Protein AF-A0A323UP94-F1 (afdb_monomer)

Mean predicted aligned error: 15.9 Å

Organism: NCBI:txid1121029

pLDDT: mean 75.51, std 11.95, range [47.88, 93.25]

Structure (mmCIF, N/CA/C/O backbone):
data_AF-A0A323UP94-F1
#
_entry.id   AF-A0A323UP94-F1
#
loop_
_atom_site.group_PDB
_atom_site.id
_atom_site.type_symbol
_atom_site.label_atom_id
_atom_site.label_alt_id
_atom_site.label_comp_id
_atom_site.label_asym_id
_atom_site.label_entity_id
_atom_site.label_seq_id
_atom_site.pdbx_PDB_ins_code
_atom_site.Cartn_x
_atom_site.Cartn_y
_atom_site.Cartn_z
_atom_site.occupancy
_atom_site.B_iso_or_equiv
_atom_site.auth_seq_id
_atom_site.auth_comp_id
_atom_site.auth_asym_id
_atom_site.auth_atom_id
_atom_site.pdbx_PDB_model_num
ATOM 1 N N . TYR A 1 1 ? 8.495 -15.205 -21.337 1.00 55.06 1 TYR A N 1
ATOM 2 C CA . TYR A 1 1 ? 9.349 -14.035 -21.630 1.00 55.06 1 TYR A CA 1
ATOM 3 C C . TYR A 1 1 ? 9.330 -13.133 -20.402 1.00 55.06 1 TYR A C 1
ATOM 5 O O . TYR A 1 1 ? 8.276 -13.045 -19.784 1.00 55.06 1 TYR A O 1
ATOM 13 N N . ALA A 1 2 ? 10.463 -12.544 -19.995 1.00 60.25 2 ALA A N 1
ATOM 14 C CA . ALA A 1 2 ? 10.511 -11.533 -18.923 1.00 60.25 2 ALA A CA 1
ATOM 15 C C . ALA A 1 2 ? 9.882 -11.926 -17.550 1.00 60.25 2 ALA A C 1
ATOM 17 O O . ALA A 1 2 ? 9.492 -11.066 -16.768 1.00 60.25 2 ALA A O 1
ATOM 18 N N . GLY A 1 3 ? 9.759 -13.224 -17.239 1.00 66.69 3 GLY A N 1
ATOM 19 C CA . GLY A 1 3 ? 9.143 -13.712 -15.991 1.00 66.69 3 GLY A CA 1
ATOM 20 C C . GLY A 1 3 ? 7.612 -13.597 -15.912 1.00 66.69 3 GLY A C 1
ATOM 21 O O . GLY A 1 3 ? 7.041 -13.912 -14.873 1.00 66.69 3 GLY A O 1
ATOM 22 N N . MET A 1 4 ? 6.946 -13.184 -16.995 1.00 77.06 4 MET A N 1
ATOM 23 C CA . MET A 1 4 ? 5.494 -12.982 -17.050 1.00 77.06 4 MET A CA 1
ATOM 24 C C . MET A 1 4 ? 4.768 -14.202 -17.625 1.00 77.06 4 MET A C 1
ATOM 26 O O . MET A 1 4 ? 5.300 -14.906 -18.493 1.00 77.06 4 MET A O 1
ATOM 30 N N . HIS A 1 5 ? 3.529 -14.424 -17.183 1.00 84.75 5 HIS A N 1
ATOM 31 C CA . HIS A 1 5 ? 2.690 -15.509 -17.682 1.00 84.75 5 HIS A CA 1
ATOM 32 C C . HIS A 1 5 ? 1.970 -15.083 -18.965 1.00 84.75 5 HIS A C 1
ATOM 34 O O . HIS A 1 5 ? 1.213 -14.116 -18.964 1.00 84.75 5 HIS A O 1
ATOM 40 N N . HIS A 1 6 ? 2.171 -15.809 -20.063 1.00 87.94 6 HIS A N 1
ATOM 41 C CA . HIS A 1 6 ? 1.491 -15.510 -21.322 1.00 87.94 6 HIS A CA 1
ATOM 42 C C . HIS A 1 6 ? 0.073 -16.081 -21.320 1.00 87.94 6 HIS A C 1
ATOM 44 O O . HIS A 1 6 ? -0.115 -17.291 -21.190 1.00 87.94 6 HIS A O 1
ATOM 50 N N . HIS A 1 7 ? -0.928 -15.223 -21.490 1.00 87.19 7 HIS A N 1
ATOM 51 C CA . HIS A 1 7 ? -2.313 -15.633 -21.654 1.00 87.19 7 HIS A CA 1
ATOM 52 C C . HIS A 1 7 ? -2.686 -15.631 -23.139 1.00 87.19 7 HIS A C 1
ATOM 54 O O . HIS A 1 7 ? -2.960 -14.591 -23.735 1.00 87.19 7 HIS A O 1
ATOM 60 N N . VAL A 1 8 ? -2.676 -16.825 -23.739 1.00 83.88 8 VAL A N 1
ATOM 61 C CA . VAL A 1 8 ? -2.749 -17.019 -25.198 1.00 83.88 8 VAL A CA 1
ATOM 62 C C . VAL A 1 8 ? -4.054 -16.501 -25.804 1.00 83.88 8 VAL A C 1
ATOM 64 O O . VAL A 1 8 ? -4.024 -15.917 -26.881 1.00 83.88 8 VAL A O 1
ATOM 67 N N . SER A 1 9 ? -5.194 -16.676 -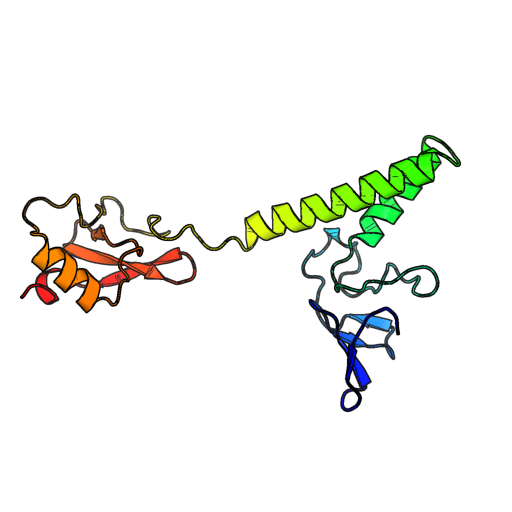25.130 1.00 84.75 9 SER A N 1
ATOM 68 C CA . SER A 1 9 ? -6.500 -16.296 -25.688 1.00 84.75 9 SER A CA 1
ATOM 69 C C . SER A 1 9 ? -6.703 -14.784 -25.793 1.00 84.75 9 SER A C 1
ATOM 71 O O . SER A 1 9 ? -7.440 -14.338 -26.666 1.00 84.75 9 SER A O 1
ATOM 73 N N . SER A 1 10 ? -6.042 -13.996 -24.941 1.00 82.38 10 SER A N 1
ATOM 74 C CA . SER A 1 10 ? -6.082 -12.531 -25.004 1.00 82.38 10 SER A CA 1
ATOM 75 C C . SER A 1 10 ? -4.812 -11.909 -25.591 1.00 82.38 10 SER A C 1
ATOM 77 O O . SER A 1 10 ? -4.787 -10.704 -25.806 1.00 82.38 10 SER A O 1
ATOM 79 N N . GLY A 1 11 ? -3.745 -12.690 -25.803 1.00 85.06 11 GLY A N 1
ATOM 80 C CA . GLY A 1 11 ? -2.436 -12.187 -26.238 1.00 85.06 11 GLY A CA 1
ATOM 81 C C . GLY A 1 11 ? -1.730 -11.293 -25.210 1.00 85.06 11 GLY A C 1
ATOM 82 O O . GLY A 1 11 ? -0.831 -10.537 -25.570 1.00 85.06 11 GLY A O 1
ATOM 83 N N . LEU A 1 12 ? -2.147 -11.353 -23.939 1.00 86.19 12 LEU A N 1
ATOM 84 C CA . LEU A 1 12 ? -1.626 -10.492 -22.874 1.00 86.19 12 LEU A CA 1
ATOM 85 C C . LEU A 1 12 ? -0.571 -11.212 -22.044 1.00 86.19 12 LEU A C 1
ATOM 87 O O . LEU A 1 12 ? -0.641 -12.421 -21.814 1.00 86.19 12 LEU A O 1
ATOM 91 N N . TRP A 1 13 ? 0.373 -10.439 -21.525 1.00 84.25 13 TRP A N 1
ATOM 92 C CA . TRP A 1 13 ? 1.358 -10.910 -20.563 1.00 84.25 13 TRP A CA 1
ATOM 93 C C . TRP A 1 13 ? 0.933 -10.487 -19.163 1.00 84.25 13 TRP A C 1
ATOM 95 O O . TRP A 1 13 ? 0.776 -9.307 -18.867 1.00 84.25 13 TRP A O 1
ATOM 105 N N . LEU A 1 14 ? 0.714 -11.462 -18.292 1.00 83.06 14 LEU A N 1
ATOM 106 C CA . LEU A 1 14 ? 0.210 -11.244 -16.947 1.00 83.06 14 LEU A CA 1
ATOM 107 C C . LEU A 1 14 ? 1.364 -11.225 -15.946 1.00 83.06 14 LEU A C 1
ATOM 109 O O . LEU A 1 14 ? 2.185 -12.147 -15.896 1.00 83.06 14 LEU A O 1
ATOM 113 N N . THR A 1 15 ? 1.386 -10.181 -15.123 1.00 80.12 15 THR A N 1
ATOM 114 C CA . THR A 1 15 ? 2.212 -10.089 -13.914 1.00 80.12 15 THR A CA 1
ATOM 115 C C . THR A 1 15 ? 1.326 -10.152 -12.675 1.00 80.12 15 THR A C 1
ATOM 117 O O . THR A 1 15 ? 0.102 -10.243 -12.776 1.00 80.12 15 THR A O 1
ATOM 120 N N . ARG A 1 16 ? 1.930 -10.113 -11.485 1.00 75.94 16 ARG A N 1
ATOM 121 C CA . ARG A 1 16 ? 1.173 -10.151 -10.228 1.00 75.94 16 ARG A CA 1
ATOM 122 C C . ARG A 1 16 ? 0.253 -8.938 -10.061 1.00 75.94 16 ARG A C 1
ATOM 124 O O . ARG A 1 16 ? -0.825 -9.103 -9.500 1.00 75.94 16 ARG A O 1
ATOM 131 N N . TYR A 1 17 ? 0.675 -7.758 -10.517 1.00 73.25 17 TYR A N 1
ATOM 132 C CA . TYR A 1 17 ? -0.053 -6.511 -10.265 1.00 73.25 17 TYR A CA 1
ATOM 133 C C . TYR A 1 17 ? -0.660 -5.880 -11.523 1.00 73.25 17 TYR A C 1
ATOM 135 O O . TYR A 1 17 ? -1.598 -5.096 -11.402 1.00 73.25 17 TYR A O 1
ATOM 143 N N . ARG A 1 18 ? -0.166 -6.211 -12.726 1.00 82.44 18 ARG A N 1
ATOM 144 C CA . ARG A 1 18 ? -0.631 -5.599 -13.982 1.00 82.44 18 ARG A CA 1
ATOM 145 C C . ARG A 1 18 ? -0.654 -6.562 -15.170 1.00 82.44 18 ARG A C 1
ATOM 147 O O . ARG A 1 18 ? 0.145 -7.498 -15.256 1.00 82.44 18 ARG A O 1
ATOM 154 N N . ALA A 1 19 ? -1.534 -6.276 -16.127 1.00 84.38 19 ALA A N 1
ATOM 155 C CA . ALA A 1 19 ? -1.532 -6.905 -17.446 1.00 84.38 19 ALA A CA 1
ATOM 156 C C . ALA A 1 19 ? -0.790 -6.018 -18.458 1.00 84.38 19 ALA A C 1
ATOM 158 O O . ALA A 1 19 ? -1.075 -4.823 -18.579 1.00 84.38 19 ALA A O 1
ATOM 159 N N . TYR A 1 20 ? 0.164 -6.612 -19.168 1.00 83.81 20 TYR A N 1
ATOM 160 C CA . TYR A 1 20 ? 0.985 -5.984 -20.195 1.00 83.81 20 TYR A CA 1
ATOM 161 C C . TYR A 1 20 ? 0.499 -6.384 -21.586 1.00 83.81 20 TYR A C 1
ATOM 163 O O . TYR A 1 20 ? 0.332 -7.571 -21.886 1.00 83.81 20 TYR A O 1
ATOM 171 N N . ASP A 1 21 ? 0.314 -5.384 -22.438 1.00 86.38 21 ASP A N 1
ATOM 172 C CA . ASP A 1 21 ? 0.063 -5.569 -23.857 1.00 86.38 21 ASP A CA 1
ATOM 173 C C . ASP A 1 21 ? 1.369 -5.381 -24.639 1.00 86.38 21 ASP A C 1
ATOM 175 O O . ASP A 1 21 ? 1.921 -4.282 -24.742 1.00 86.38 21 ASP A O 1
ATOM 179 N N . SER A 1 22 ? 1.859 -6.480 -25.215 1.00 81.44 22 SER A N 1
ATOM 180 C CA . SER A 1 22 ? 3.072 -6.468 -26.032 1.00 81.44 22 SER A CA 1
ATOM 181 C C . SER A 1 22 ? 2.893 -5.804 -27.399 1.00 81.44 22 SER A C 1
ATOM 183 O O . SER A 1 22 ? 3.893 -5.391 -27.978 1.00 81.44 22 SER A O 1
ATOM 185 N N . GLN A 1 23 ? 1.665 -5.680 -27.922 1.00 83.75 23 GLN A N 1
ATOM 186 C CA . GLN A 1 23 ? 1.428 -5.022 -29.214 1.00 83.75 23 GLN A CA 1
ATOM 187 C C . GLN A 1 23 ? 1.604 -3.508 -29.107 1.00 83.75 23 GLN A C 1
ATOM 189 O O . GLN A 1 23 ? 2.191 -2.882 -29.987 1.00 83.75 23 GLN A O 1
ATOM 194 N N . THR A 1 24 ? 1.119 -2.925 -28.010 1.00 82.94 24 THR A N 1
ATOM 195 C CA . THR A 1 24 ? 1.215 -1.484 -27.736 1.00 82.94 24 THR A CA 1
ATOM 196 C C . THR A 1 24 ? 2.400 -1.116 -26.839 1.00 82.94 24 THR A C 1
ATOM 198 O O . THR A 1 24 ? 2.640 0.065 -26.591 1.00 82.94 24 THR A O 1
ATOM 201 N N . ALA A 1 25 ? 3.151 -2.119 -26.370 1.00 81.81 25 ALA A N 1
ATOM 202 C CA . ALA A 1 25 ? 4.270 -2.008 -25.439 1.00 81.81 25 ALA A CA 1
ATOM 203 C C . ALA A 1 25 ? 3.932 -1.239 -24.146 1.00 81.81 25 ALA A C 1
ATOM 205 O O . ALA A 1 25 ? 4.752 -0.475 -23.626 1.00 81.81 25 ALA A O 1
ATOM 206 N N . ARG A 1 26 ? 2.722 -1.440 -23.613 1.00 82.19 26 ARG A N 1
ATOM 207 C CA . ARG A 1 26 ? 2.174 -0.663 -22.492 1.00 82.19 26 ARG A CA 1
ATOM 208 C C . ARG A 1 26 ? 1.454 -1.523 -21.463 1.00 82.19 26 ARG A C 1
ATOM 210 O O . ARG A 1 26 ? 0.970 -2.616 -21.752 1.00 82.19 26 ARG A O 1
ATOM 217 N N . TRP A 1 27 ? 1.362 -0.995 -20.246 1.00 84.06 27 TRP A N 1
ATOM 218 C CA . TRP A 1 27 ? 0.453 -1.524 -19.234 1.00 84.06 27 TRP A CA 1
ATOM 219 C C . TRP A 1 27 ? -0.986 -1.125 -19.559 1.00 84.06 27 TRP A C 1
ATOM 221 O O . TRP A 1 27 ? -1.240 0.011 -19.955 1.00 84.06 27 TRP A O 1
ATOM 231 N N . LEU A 1 28 ? -1.928 -2.049 -19.365 1.00 84.75 28 LEU A N 1
ATOM 232 C CA . LEU A 1 28 ? -3.356 -1.778 -19.565 1.00 84.75 28 LEU A CA 1
ATOM 233 C C . LEU A 1 28 ? -3.991 -1.032 -18.387 1.00 84.75 28 LEU A C 1
ATOM 235 O O . LEU A 1 28 ? -4.988 -0.334 -18.555 1.00 84.75 28 LEU A O 1
ATOM 239 N N . SER A 1 29 ? -3.419 -1.182 -17.195 1.00 81.00 29 SER A N 1
ATOM 240 C CA . SER A 1 29 ? -3.863 -0.519 -15.973 1.00 81.00 29 SER A CA 1
ATOM 241 C C . SER A 1 29 ? -2.849 0.535 -15.530 1.00 81.00 29 SER A C 1
ATOM 243 O O . SER A 1 29 ? -1.641 0.351 -15.706 1.00 81.00 29 SER A O 1
ATOM 245 N N . ARG A 1 30 ? -3.351 1.615 -14.918 1.00 76.06 30 ARG A N 1
ATOM 246 C CA . ARG A 1 30 ? -2.538 2.662 -14.278 1.00 76.06 30 ARG A CA 1
ATOM 247 C C . ARG A 1 30 ? -1.572 2.033 -13.265 1.00 76.06 30 ARG A C 1
ATOM 249 O O . ARG A 1 30 ? -1.941 1.058 -12.608 1.00 76.06 30 ARG A O 1
ATOM 256 N N . ASP A 1 31 ? -0.353 2.563 -13.164 1.00 71.50 31 ASP A N 1
ATOM 257 C CA . ASP A 1 31 ? 0.636 2.087 -12.192 1.00 71.50 31 ASP A CA 1
ATOM 258 C C . ASP A 1 31 ? 0.085 2.172 -10.753 1.00 71.50 31 ASP A C 1
ATOM 260 O O . ASP A 1 31 ? -0.328 3.260 -10.345 1.00 71.50 31 ASP A O 1
ATOM 264 N N . PRO A 1 32 ? 0.059 1.066 -9.981 1.00 67.38 32 PRO A N 1
ATOM 265 C CA . PRO A 1 32 ? -0.350 1.090 -8.579 1.00 67.38 32 PRO A CA 1
ATOM 266 C C . PRO A 1 32 ? 0.522 1.976 -7.680 1.00 67.38 32 PRO A C 1
ATOM 268 O O . PRO A 1 32 ? 0.056 2.365 -6.615 1.00 67.38 32 PRO A O 1
ATOM 271 N N . ILE A 1 33 ? 1.763 2.281 -8.089 1.00 63.47 33 ILE A N 1
ATOM 272 C CA . ILE A 1 33 ? 2.644 3.247 -7.401 1.00 63.47 33 ILE A CA 1
ATOM 273 C C . ILE A 1 33 ? 2.571 4.661 -8.008 1.00 63.47 33 ILE A C 1
ATOM 275 O O . ILE A 1 33 ? 3.385 5.519 -7.685 1.00 63.47 33 ILE A O 1
ATOM 279 N N . GLU A 1 34 ? 1.605 4.900 -8.898 1.00 71.38 34 GLU A N 1
ATOM 280 C CA . GLU A 1 34 ? 1.310 6.191 -9.527 1.00 71.38 34 GLU A CA 1
ATOM 281 C C . GLU A 1 34 ? 2.561 6.914 -10.080 1.00 71.38 34 GLU A C 1
ATOM 283 O O . GLU A 1 34 ? 3.394 6.292 -10.747 1.00 71.38 34 GLU A O 1
ATOM 288 N N . GLU A 1 35 ? 2.674 8.233 -9.887 1.00 67.50 35 GLU A N 1
ATOM 289 C CA . GLU A 1 35 ? 3.729 9.073 -10.471 1.00 67.50 35 GLU A CA 1
ATOM 290 C C . GLU A 1 35 ? 5.128 8.775 -9.905 1.00 67.50 35 GLU A C 1
ATOM 292 O O . GLU A 1 35 ? 6.133 9.200 -10.482 1.00 67.50 35 GLU A O 1
ATOM 297 N N . GLU A 1 36 ? 5.221 8.003 -8.822 1.00 54.22 36 GLU A N 1
ATOM 298 C CA . GLU A 1 36 ? 6.488 7.576 -8.226 1.00 54.22 36 GLU A CA 1
ATOM 299 C C . GLU A 1 36 ? 7.214 6.528 -9.091 1.00 54.22 36 GLU A C 1
ATOM 301 O O . GLU A 1 36 ? 8.442 6.448 -9.090 1.00 54.22 36 GLU A O 1
ATOM 306 N N . GLY A 1 37 ? 6.468 5.790 -9.924 1.00 54.00 37 GLY A N 1
ATOM 307 C CA . GLY A 1 37 ? 7.015 4.934 -10.986 1.00 54.00 37 GLY A CA 1
ATOM 308 C C . GLY A 1 37 ? 7.496 5.703 -12.227 1.00 54.00 37 GLY A C 1
ATOM 309 O O . GLY A 1 37 ? 8.027 5.093 -13.163 1.00 54.00 37 GLY A O 1
ATOM 310 N N . GLY A 1 38 ? 7.314 7.028 -12.238 1.00 62.25 38 GLY A N 1
ATOM 311 C CA . GLY A 1 38 ? 7.634 7.944 -13.326 1.00 62.25 38 GLY A CA 1
ATOM 312 C C . GLY A 1 38 ? 6.397 8.640 -13.905 1.00 62.25 38 GLY A C 1
ATOM 313 O O . GLY A 1 38 ? 5.259 8.228 -13.711 1.00 62.25 38 GLY A O 1
ATOM 314 N N . VAL A 1 39 ? 6.628 9.688 -14.703 1.00 64.88 39 VAL A N 1
ATOM 315 C CA . VAL A 1 39 ? 5.563 10.522 -15.307 1.00 64.88 39 VAL A CA 1
ATOM 316 C C . VAL A 1 39 ? 4.622 9.712 -16.218 1.00 64.88 39 VAL A C 1
ATOM 318 O O . VAL A 1 39 ? 3.471 10.085 -16.439 1.00 64.88 39 VAL A O 1
ATOM 321 N N . ASN A 1 40 ? 5.096 8.586 -16.759 1.00 70.50 40 ASN A N 1
ATOM 322 C CA . ASN A 1 40 ? 4.308 7.719 -17.626 1.00 70.50 40 ASN A CA 1
ATOM 323 C C . ASN A 1 40 ? 3.732 6.520 -16.859 1.00 70.50 40 ASN A C 1
ATOM 325 O O . ASN A 1 40 ? 4.328 5.445 -16.824 1.00 70.50 40 ASN A O 1
ATOM 329 N N . LEU A 1 41 ? 2.514 6.694 -16.349 1.00 74.12 41 LEU A N 1
ATOM 330 C CA . LEU A 1 41 ? 1.776 5.711 -15.540 1.00 74.12 41 LEU A CA 1
ATOM 331 C C . LEU A 1 41 ? 1.385 4.420 -16.277 1.00 74.12 41 LEU A C 1
ATOM 333 O O . LEU A 1 41 ? 0.900 3.476 -15.658 1.00 74.12 41 LEU A O 1
ATOM 337 N N . TYR A 1 42 ? 1.563 4.383 -17.597 1.00 77.00 42 TYR A N 1
ATOM 338 C CA . TYR A 1 42 ? 1.283 3.222 -18.448 1.00 77.00 42 TYR A CA 1
ATOM 339 C C . TYR A 1 42 ? 2.557 2.676 -19.109 1.00 77.00 42 TYR A C 1
ATOM 341 O O . TYR A 1 42 ? 2.502 1.742 -19.913 1.00 77.00 42 TYR A O 1
ATOM 349 N N . GLY A 1 43 ? 3.713 3.273 -18.806 1.00 72.88 43 GLY A N 1
ATOM 350 C CA . GLY A 1 43 ? 4.991 2.946 -19.419 1.00 72.88 43 GLY A CA 1
ATOM 351 C C . GLY A 1 43 ? 5.575 1.645 -18.880 1.00 72.88 43 GLY A C 1
ATOM 352 O O . GLY A 1 43 ? 5.669 1.441 -17.673 1.00 72.88 43 GLY A O 1
ATOM 353 N N . TYR A 1 44 ? 6.022 0.775 -19.783 1.00 69.56 44 TYR A N 1
ATOM 354 C CA . TYR A 1 44 ? 6.792 -0.410 -19.421 1.00 69.56 44 TYR A CA 1
ATOM 355 C C . TYR A 1 44 ? 8.287 -0.060 -19.361 1.00 69.56 44 TYR A C 1
ATOM 357 O O . TYR A 1 44 ? 8.856 0.391 -20.356 1.00 69.56 44 TYR A O 1
ATOM 365 N N . VAL A 1 45 ? 8.908 -0.233 -18.185 1.00 66.38 45 VAL A N 1
ATOM 3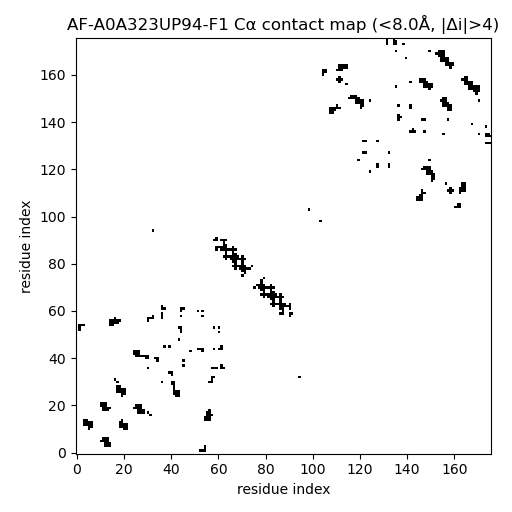66 C CA . VAL A 1 45 ? 10.358 -0.072 -17.919 1.00 66.38 45 VAL A CA 1
ATOM 367 C C . VAL A 1 45 ? 11.013 1.180 -18.533 1.00 66.38 45 VAL A C 1
ATOM 369 O O . VAL A 1 45 ? 12.095 1.122 -19.117 1.00 66.38 45 VAL A O 1
ATOM 372 N N . GLY A 1 46 ? 10.335 2.329 -18.456 1.00 66.31 46 GLY A N 1
ATOM 373 C CA . GLY A 1 46 ? 10.863 3.596 -18.983 1.00 66.31 46 GLY A CA 1
ATOM 374 C C . GLY A 1 46 ? 11.090 3.610 -20.503 1.00 66.31 46 GLY A C 1
ATOM 375 O O . GLY A 1 46 ? 11.836 4.447 -20.997 1.00 66.31 46 GLY A O 1
ATOM 376 N N . GLY A 1 47 ? 10.475 2.687 -21.251 1.00 67.31 47 GLY A N 1
ATOM 377 C CA . GLY A 1 47 ? 10.633 2.582 -22.703 1.00 67.31 47 GLY A CA 1
ATOM 378 C C . GLY A 1 47 ? 11.866 1.801 -23.165 1.00 67.31 47 GLY A C 1
ATOM 379 O O . GLY A 1 47 ? 12.124 1.766 -24.365 1.00 67.31 47 GLY A O 1
ATOM 380 N N . ASN A 1 48 ? 12.604 1.139 -22.263 1.00 64.81 48 ASN A N 1
ATOM 381 C CA . ASN A 1 48 ? 13.763 0.313 -22.623 1.00 64.81 48 ASN A CA 1
ATOM 382 C C . ASN A 1 48 ? 13.591 -1.176 -22.220 1.00 64.81 48 ASN A C 1
ATOM 384 O O . ASN A 1 48 ? 14.236 -1.658 -21.286 1.00 64.81 48 ASN A O 1
ATOM 388 N N . PRO A 1 49 ? 12.734 -1.936 -22.932 1.00 63.41 49 PRO A N 1
ATOM 389 C CA . PRO A 1 49 ? 12.473 -3.356 -22.667 1.00 63.41 49 PRO A CA 1
ATOM 390 C C . PRO A 1 49 ? 13.609 -4.305 -23.075 1.00 63.41 49 PRO A C 1
ATOM 392 O O . PRO A 1 49 ? 13.527 -5.496 -22.787 1.00 63.41 49 PRO A O 1
ATOM 395 N N . LEU A 1 50 ? 14.644 -3.808 -23.762 1.00 63.97 50 LEU A N 1
ATOM 396 C CA . LEU A 1 50 ? 15.820 -4.599 -24.139 1.00 63.97 50 LEU A CA 1
ATOM 397 C C . LEU A 1 50 ? 16.796 -4.742 -22.969 1.00 63.97 50 LEU A C 1
ATOM 399 O O . LEU A 1 50 ? 17.413 -5.790 -22.804 1.00 63.97 50 LEU A O 1
ATOM 403 N N . SER A 1 51 ? 16.932 -3.687 -22.164 1.00 51.53 51 SER A N 1
ATOM 404 C CA . SER A 1 51 ? 17.823 -3.669 -21.002 1.00 51.53 51 SER A CA 1
ATOM 405 C C . SER A 1 51 ? 17.118 -4.047 -19.699 1.00 51.53 51 SER A C 1
ATOM 407 O O . SER A 1 51 ? 17.787 -4.476 -18.760 1.00 51.53 51 SER A O 1
ATOM 409 N N . TYR A 1 52 ? 15.789 -3.901 -19.623 1.00 61.69 52 TYR A N 1
ATOM 410 C CA . TYR A 1 52 ? 15.049 -3.998 -18.365 1.00 61.69 52 TYR A CA 1
ATOM 411 C C . TYR A 1 52 ? 13.812 -4.885 -18.446 1.00 61.69 52 TYR A C 1
ATOM 413 O O . TYR A 1 52 ? 13.215 -5.117 -19.496 1.00 61.69 52 TYR A O 1
ATOM 421 N N . THR A 1 53 ? 13.408 -5.387 -17.285 1.00 61.50 53 THR A N 1
ATOM 422 C CA . THR A 1 53 ? 12.226 -6.226 -17.119 1.00 61.50 53 THR A CA 1
ATOM 423 C C . THR A 1 53 ? 11.536 -5.870 -15.806 1.00 61.50 53 THR A C 1
ATOM 425 O O . THR A 1 53 ? 12.220 -5.671 -14.806 1.00 61.50 53 THR A O 1
ATOM 428 N N . ASP A 1 54 ? 10.200 -5.811 -15.800 1.00 65.06 54 ASP A N 1
ATOM 429 C CA . ASP A 1 54 ? 9.373 -5.625 -14.597 1.00 65.06 54 ASP A CA 1
ATOM 430 C C . ASP A 1 54 ? 8.556 -6.908 -14.318 1.00 65.06 54 ASP A C 1
ATOM 432 O O . ASP A 1 54 ? 7.443 -7.059 -14.825 1.00 65.06 54 ASP A O 1
ATOM 436 N N . PRO A 1 55 ? 9.094 -7.867 -13.532 1.00 62.56 55 PRO A N 1
ATOM 437 C CA . PRO A 1 55 ? 8.436 -9.152 -13.288 1.00 62.56 55 PRO A CA 1
ATOM 438 C C . PRO A 1 55 ? 7.199 -9.061 -12.389 1.00 62.56 55 PRO A C 1
ATOM 440 O O . PRO A 1 55 ? 6.389 -9.989 -12.355 1.00 62.56 55 PRO A O 1
ATOM 443 N N . ARG A 1 56 ? 7.071 -7.993 -11.591 1.00 64.50 56 ARG A N 1
ATOM 444 C CA . ARG A 1 56 ? 5.969 -7.846 -10.630 1.00 64.50 56 ARG A CA 1
ATOM 445 C C . ARG A 1 56 ? 4.864 -6.952 -11.185 1.00 64.50 56 ARG A C 1
ATOM 447 O O . ARG A 1 56 ? 3.708 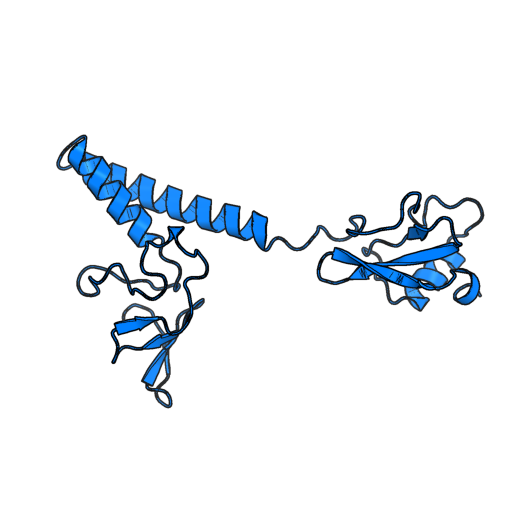-7.204 -10.862 1.00 64.50 56 ARG A O 1
ATOM 454 N N . GLY A 1 57 ? 5.182 -5.996 -12.050 1.00 63.38 57 GLY A N 1
ATOM 455 C CA . GLY A 1 57 ? 4.256 -4.949 -12.466 1.00 63.38 57 GLY A CA 1
ATOM 456 C C . GLY A 1 57 ? 4.197 -3.813 -11.446 1.00 63.38 57 GLY A C 1
ATOM 457 O O . GLY A 1 57 ? 3.174 -3.155 -11.332 1.00 63.38 57 GLY A O 1
ATOM 458 N N . LEU A 1 58 ? 5.266 -3.606 -10.689 1.00 64.50 58 LEU A N 1
ATOM 459 C CA . LEU A 1 58 ? 5.514 -2.467 -9.802 1.00 64.50 58 LEU A CA 1
ATOM 460 C C . LEU A 1 58 ? 6.926 -2.068 -10.183 1.00 64.50 58 LEU A C 1
ATOM 462 O O . LEU A 1 58 ? 7.723 -2.980 -10.353 1.00 64.50 58 LEU A O 1
ATOM 466 N N . ASN A 1 59 ? 7.256 -0.798 -10.377 1.00 60.66 59 ASN A N 1
ATOM 467 C CA . ASN A 1 59 ? 8.510 -0.435 -11.040 1.00 60.66 59 ASN A CA 1
ATOM 468 C C . ASN A 1 59 ? 9.641 -0.043 -10.047 1.00 60.66 59 ASN A C 1
ATOM 470 O O . ASN A 1 59 ? 9.966 1.137 -9.958 1.00 60.66 59 ASN A O 1
ATOM 474 N N . PRO A 1 60 ? 10.307 -0.973 -9.315 1.00 55.97 60 PRO A N 1
ATOM 475 C CA . PRO A 1 60 ? 11.470 -0.664 -8.478 1.00 55.97 60 PRO A CA 1
ATOM 476 C C . PRO A 1 60 ? 12.750 -0.495 -9.310 1.00 55.97 60 PRO A C 1
ATOM 478 O O . PRO A 1 60 ? 13.769 -0.028 -8.806 1.00 55.97 60 PRO A O 1
ATOM 481 N N . VAL A 1 61 ? 12.714 -0.880 -10.591 1.00 59.38 61 VAL A N 1
ATOM 482 C CA . VAL A 1 61 ? 13.847 -0.746 -11.512 1.00 59.38 61 VAL A CA 1
ATOM 483 C C . VAL A 1 61 ? 14.043 0.718 -11.905 1.00 59.38 61 VAL A C 1
ATOM 485 O O . VAL A 1 61 ? 15.183 1.152 -12.020 1.00 59.38 61 VAL A O 1
ATOM 488 N N . ALA A 1 62 ? 12.971 1.510 -12.017 1.00 60.91 62 ALA A N 1
ATOM 489 C CA . ALA A 1 62 ? 13.074 2.958 -12.204 1.00 60.91 62 ALA A CA 1
ATOM 490 C C . ALA A 1 62 ? 13.850 3.636 -11.062 1.00 60.91 62 ALA A C 1
ATOM 492 O O . ALA A 1 62 ? 14.737 4.445 -11.326 1.00 60.91 62 ALA A O 1
ATOM 493 N N . GLY A 1 63 ? 13.589 3.237 -9.810 1.00 61.53 63 GLY A N 1
ATOM 494 C CA . GLY A 1 63 ? 14.361 3.688 -8.651 1.00 61.53 63 GLY A CA 1
ATOM 495 C C . GLY A 1 63 ? 15.845 3.353 -8.793 1.00 61.53 63 GLY A C 1
ATOM 496 O O . GLY A 1 63 ? 16.691 4.225 -8.617 1.00 61.53 63 GLY A O 1
ATOM 497 N N . ALA A 1 64 ? 16.173 2.122 -9.202 1.00 64.12 64 ALA A N 1
ATOM 498 C CA . ALA A 1 64 ? 17.551 1.708 -9.470 1.00 64.12 64 ALA A CA 1
ATOM 499 C C . ALA A 1 64 ? 18.213 2.520 -10.601 1.00 64.12 64 ALA A C 1
ATOM 501 O O . ALA A 1 64 ? 19.386 2.857 -10.497 1.00 64.12 64 ALA A O 1
ATOM 502 N N . ILE A 1 65 ? 17.484 2.870 -11.662 1.00 64.94 65 ILE A N 1
ATOM 503 C CA . ILE A 1 65 ? 18.008 3.677 -12.776 1.00 64.94 65 ILE A CA 1
ATOM 504 C C . ILE A 1 65 ? 18.279 5.113 -12.320 1.00 64.94 65 ILE A C 1
ATOM 506 O O . ILE A 1 65 ? 19.398 5.591 -12.476 1.00 64.94 65 ILE A O 1
ATOM 510 N N . ALA A 1 66 ? 17.307 5.770 -11.683 1.00 64.94 66 ALA A N 1
ATOM 511 C CA . ALA A 1 66 ? 17.483 7.123 -11.153 1.00 64.94 66 ALA A CA 1
ATOM 512 C C . ALA A 1 66 ? 18.631 7.175 -10.133 1.00 64.94 66 ALA A C 1
ATOM 514 O O . ALA A 1 66 ? 19.484 8.061 -10.170 1.00 64.94 66 ALA A O 1
ATOM 515 N N . GLY A 1 67 ? 18.704 6.166 -9.263 1.00 61.59 67 GLY A N 1
ATOM 516 C CA . GLY A 1 67 ? 19.813 5.995 -8.341 1.00 61.59 67 GLY A CA 1
ATOM 517 C C . GLY A 1 67 ? 21.149 5.829 -9.067 1.00 61.59 67 GLY A C 1
ATOM 518 O O . GLY A 1 67 ? 22.116 6.497 -8.711 1.00 61.59 67 GLY A O 1
ATOM 519 N N . ALA A 1 68 ? 21.221 4.989 -10.103 1.00 65.25 68 ALA A N 1
ATOM 520 C CA . ALA A 1 68 ? 22.430 4.765 -10.896 1.00 65.25 68 ALA A CA 1
ATOM 521 C C . ALA A 1 68 ? 22.895 6.026 -11.637 1.00 65.25 68 ALA A C 1
ATOM 523 O O . ALA A 1 68 ? 24.097 6.289 -11.696 1.00 65.25 68 ALA A O 1
ATOM 524 N N . GLU A 1 69 ? 21.971 6.816 -12.181 1.00 69.69 69 GLU A N 1
ATOM 525 C CA . GLU A 1 69 ? 22.254 8.080 -12.867 1.00 69.69 69 GLU A CA 1
ATOM 526 C C . GLU A 1 69 ? 22.835 9.115 -11.899 1.00 69.69 69 GLU A C 1
ATOM 528 O O . GLU A 1 69 ? 23.916 9.655 -12.147 1.00 69.69 69 GLU A O 1
ATOM 533 N N . VAL A 1 70 ? 22.182 9.315 -10.748 1.00 67.56 70 VAL A N 1
ATOM 534 C CA . VAL A 1 70 ? 22.677 10.198 -9.680 1.00 67.56 70 VAL A CA 1
ATOM 535 C C . VAL A 1 70 ? 24.031 9.711 -9.168 1.00 67.56 70 VAL A C 1
ATOM 537 O O . VAL A 1 70 ? 24.974 10.488 -9.037 1.00 67.56 70 VAL A O 1
ATOM 540 N N . GLY A 1 71 ? 24.162 8.408 -8.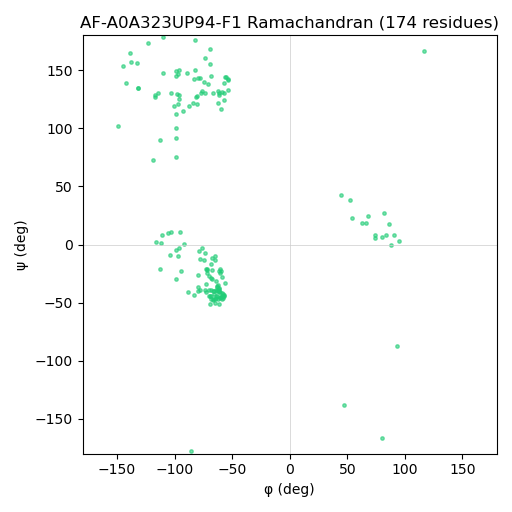932 1.00 61.81 71 GLY A N 1
ATOM 541 C CA . GLY A 1 71 ? 25.400 7.799 -8.473 1.00 61.81 71 GLY A CA 1
ATOM 542 C C . GLY A 1 71 ? 26.551 7.970 -9.466 1.00 61.81 71 GLY A C 1
ATOM 543 O O . GLY A 1 71 ? 27.667 8.282 -9.059 1.00 61.81 71 GLY A O 1
ATOM 544 N N . THR A 1 72 ? 26.285 7.850 -10.768 1.00 68.31 72 THR A N 1
ATOM 545 C CA . THR A 1 72 ? 27.278 8.085 -11.830 1.00 68.31 72 THR A CA 1
ATOM 546 C C . THR A 1 72 ? 27.694 9.552 -11.899 1.00 68.31 72 THR A C 1
ATOM 548 O O . THR A 1 72 ? 28.878 9.836 -12.067 1.00 68.31 72 THR A O 1
ATOM 551 N N . ALA A 1 73 ? 26.743 10.478 -11.742 1.00 70.62 73 ALA A N 1
ATOM 552 C CA . ALA A 1 73 ? 27.017 11.913 -11.737 1.00 70.62 73 ALA A CA 1
ATOM 553 C C . ALA A 1 73 ? 27.902 12.337 -10.551 1.00 70.62 73 ALA A C 1
ATOM 555 O O . ALA A 1 73 ? 28.693 13.269 -10.681 1.00 70.62 73 ALA A O 1
ATOM 556 N N . VAL A 1 74 ? 27.796 11.642 -9.413 1.00 75.06 74 VAL A N 1
ATOM 557 C CA . VAL A 1 74 ? 28.637 11.884 -8.231 1.00 75.06 74 VAL A CA 1
ATOM 558 C C . VAL A 1 74 ? 29.989 11.171 -8.344 1.00 75.06 74 VAL A C 1
ATOM 560 O O . VAL A 1 74 ? 31.014 11.770 -8.027 1.00 75.06 74 VAL A O 1
ATOM 563 N N . PHE A 1 75 ? 30.015 9.909 -8.791 1.00 75.31 75 PHE A N 1
ATOM 564 C CA . PHE A 1 75 ? 31.240 9.113 -8.935 1.00 75.31 75 PHE A CA 1
ATOM 565 C 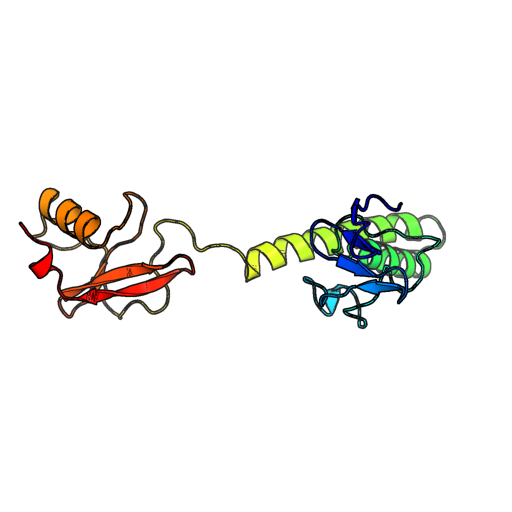C . PHE A 1 75 ? 31.129 8.091 -10.090 1.00 75.31 75 PHE A C 1
ATOM 567 O O . PHE A 1 75 ? 30.534 7.022 -9.920 1.00 75.31 75 PHE A O 1
ATOM 574 N N . PRO A 1 76 ? 31.725 8.355 -11.267 1.00 81.94 76 PRO A N 1
ATOM 575 C CA . PRO A 1 76 ? 31.633 7.453 -12.415 1.00 81.94 76 PRO A CA 1
ATOM 576 C C . PRO A 1 76 ? 32.228 6.069 -12.124 1.00 81.94 76 PRO A C 1
ATOM 578 O O . PRO A 1 76 ? 33.355 5.966 -11.645 1.00 81.94 76 PRO A O 1
ATOM 581 N N . GLY A 1 77 ? 31.489 5.000 -12.436 1.00 76.00 77 GLY A N 1
ATOM 582 C CA . GLY A 1 77 ? 31.898 3.614 -12.185 1.00 76.00 77 GLY A CA 1
ATOM 583 C C . GLY A 1 77 ? 31.375 3.088 -10.841 1.00 76.00 77 GLY A C 1
ATOM 584 O O . GLY A 1 77 ? 30.292 2.501 -10.820 1.00 76.00 77 GLY A O 1
ATOM 585 N N . PRO A 1 78 ? 32.080 3.278 -9.706 1.00 73.00 78 PRO A N 1
ATOM 586 C CA . PRO A 1 78 ? 31.607 2.800 -8.403 1.00 73.00 78 PRO A CA 1
ATOM 587 C C . PRO A 1 78 ? 30.283 3.435 -7.957 1.00 73.00 78 PRO A C 1
ATOM 589 O O . PRO A 1 78 ? 29.447 2.762 -7.353 1.00 73.00 78 PRO A O 1
ATOM 592 N N . GLY A 1 79 ? 30.059 4.711 -8.279 1.00 54.44 79 GLY A N 1
ATOM 593 C CA . GLY A 1 79 ? 28.834 5.419 -7.919 1.00 54.44 79 GLY A CA 1
ATOM 594 C C . GLY A 1 79 ? 27.607 4.891 -8.655 1.00 54.44 79 GLY A C 1
ATOM 595 O O . GLY A 1 79 ? 26.535 4.863 -8.067 1.00 54.44 79 GLY A O 1
ATOM 596 N N . THR A 1 80 ? 27.747 4.359 -9.873 1.00 68.62 80 THR A N 1
ATOM 597 C CA . THR A 1 80 ? 26.649 3.695 -10.598 1.00 68.62 80 THR A CA 1
ATOM 598 C C . THR A 1 80 ? 26.104 2.497 -9.816 1.00 68.62 80 THR A C 1
ATOM 600 O O . THR A 1 80 ? 24.894 2.356 -9.666 1.00 68.62 80 THR A O 1
ATOM 603 N N . ILE A 1 81 ? 26.991 1.653 -9.274 1.00 68.44 81 ILE A N 1
ATOM 604 C CA . ILE A 1 81 ? 26.615 0.456 -8.502 1.00 68.44 81 ILE A CA 1
ATOM 605 C C . ILE A 1 81 ? 25.939 0.861 -7.187 1.00 68.44 81 ILE A C 1
ATOM 607 O O . ILE A 1 81 ? 24.882 0.333 -6.838 1.00 68.44 81 ILE A O 1
ATOM 611 N N . ILE A 1 82 ? 26.536 1.815 -6.465 1.00 66.69 82 ILE A N 1
ATOM 612 C CA . ILE A 1 82 ? 26.019 2.293 -5.174 1.00 66.69 82 ILE A CA 1
ATOM 613 C C . ILE A 1 82 ? 24.665 2.974 -5.370 1.00 66.69 82 ILE A C 1
ATOM 615 O O . ILE A 1 82 ? 23.701 2.669 -4.671 1.00 66.69 82 ILE A O 1
ATOM 619 N N . GLY A 1 83 ? 24.586 3.856 -6.361 1.00 65.69 83 GLY A N 1
ATOM 620 C CA . GLY A 1 83 ? 23.380 4.565 -6.736 1.00 65.69 83 GLY A CA 1
ATOM 621 C C . GLY A 1 83 ? 22.254 3.614 -7.125 1.00 65.69 83 GLY A C 1
ATOM 622 O O . GLY A 1 83 ? 21.152 3.737 -6.598 1.00 65.69 83 GLY A O 1
ATOM 623 N N . ALA A 1 84 ? 22.534 2.612 -7.964 1.00 69.81 84 ALA A N 1
ATOM 624 C CA . ALA A 1 84 ? 21.552 1.597 -8.336 1.00 69.81 84 ALA A CA 1
ATOM 625 C C . ALA A 1 84 ? 21.018 0.830 -7.122 1.00 69.81 84 ALA A C 1
ATOM 627 O O . ALA A 1 84 ? 19.811 0.633 -6.993 1.00 69.81 84 ALA A O 1
ATOM 628 N N . GLY A 1 85 ? 21.911 0.432 -6.211 1.00 66.00 85 GLY A N 1
ATOM 629 C CA . GLY A 1 85 ? 21.540 -0.267 -4.984 1.00 66.00 85 GLY A CA 1
ATOM 630 C C . GLY A 1 85 ? 20.642 0.574 -4.075 1.00 66.00 85 GLY A C 1
ATOM 631 O O . GLY A 1 85 ? 19.602 0.090 -3.628 1.00 66.00 85 GLY A O 1
ATOM 632 N N . VAL A 1 86 ? 21.003 1.841 -3.845 1.00 69.56 86 VAL A N 1
ATOM 633 C CA . VAL A 1 86 ? 20.217 2.779 -3.024 1.00 69.56 86 VAL A CA 1
ATOM 634 C C . VAL A 1 86 ? 18.872 3.084 -3.673 1.00 69.56 86 VAL A C 1
ATOM 636 O O . VAL A 1 86 ? 17.856 3.080 -2.990 1.00 69.56 86 VAL A O 1
ATOM 639 N N . GLY A 1 87 ? 18.847 3.301 -4.985 1.00 66.31 87 GLY A N 1
ATOM 640 C CA . GLY A 1 87 ? 17.625 3.570 -5.730 1.00 66.31 87 GLY A CA 1
ATOM 641 C C . GLY A 1 87 ? 16.644 2.393 -5.731 1.00 66.31 87 GLY A C 1
ATOM 642 O O . GLY A 1 87 ? 15.441 2.592 -5.569 1.00 66.31 87 GLY A O 1
ATOM 643 N N . LEU A 1 88 ? 17.150 1.160 -5.837 1.00 66.12 88 LEU A N 1
ATOM 644 C CA . LEU A 1 88 ? 16.340 -0.057 -5.744 1.00 66.12 88 LEU A CA 1
ATOM 645 C C . LEU A 1 88 ? 15.764 -0.230 -4.332 1.00 66.12 88 LEU A C 1
ATOM 647 O O . LEU A 1 88 ? 14.568 -0.472 -4.182 1.00 66.12 88 LEU A O 1
ATOM 651 N N . LEU A 1 89 ? 16.599 -0.079 -3.299 1.00 62.97 89 LEU A N 1
ATOM 652 C CA . LEU A 1 89 ? 16.172 -0.152 -1.898 1.00 62.97 89 LEU A CA 1
ATOM 653 C C . LEU A 1 89 ? 15.179 0.955 -1.544 1.00 62.97 89 LEU A C 1
ATOM 655 O O . LEU A 1 89 ? 14.167 0.671 -0.918 1.00 62.97 89 LEU A O 1
ATOM 659 N N . GLY A 1 90 ? 15.434 2.190 -1.970 1.00 62.06 90 GLY A N 1
ATOM 660 C CA . GLY A 1 90 ? 14.543 3.327 -1.760 1.00 62.06 90 GLY A CA 1
ATOM 661 C C . GLY A 1 90 ? 13.188 3.107 -2.424 1.00 62.06 90 GLY A C 1
ATOM 662 O O . GLY A 1 90 ? 12.170 3.167 -1.747 1.00 62.06 90 GLY A O 1
ATOM 663 N N . GLY A 1 91 ? 13.170 2.748 -3.712 1.00 61.22 91 GLY A N 1
ATOM 664 C CA . GLY A 1 91 ? 11.924 2.455 -4.424 1.00 61.22 91 GLY A CA 1
ATOM 665 C C . GLY A 1 91 ? 11.152 1.278 -3.820 1.00 61.22 91 GLY A C 1
ATOM 666 O O . GLY A 1 91 ? 9.931 1.327 -3.719 1.00 61.22 91 GLY A O 1
ATOM 667 N N . TYR A 1 92 ? 11.850 0.236 -3.358 1.00 61.69 92 TYR A N 1
ATOM 668 C CA . TYR A 1 92 ? 11.221 -0.902 -2.686 1.00 61.69 92 TYR A CA 1
ATOM 669 C C . TYR A 1 92 ? 10.640 -0.532 -1.314 1.00 61.69 92 TYR A C 1
ATOM 671 O O . TYR A 1 92 ? 9.504 -0.893 -1.017 1.00 61.69 92 TYR A O 1
ATOM 679 N N . LEU A 1 93 ? 11.401 0.186 -0.483 1.00 62.03 93 LEU A N 1
ATOM 680 C CA . LEU A 1 93 ? 10.974 0.583 0.859 1.00 62.03 93 LEU A CA 1
ATOM 681 C C . LEU A 1 93 ? 9.841 1.600 0.812 1.00 62.03 93 LEU A C 1
ATOM 683 O O . LEU A 1 93 ? 8.914 1.484 1.604 1.00 62.03 93 LEU A O 1
ATOM 687 N N . ILE A 1 94 ? 9.875 2.559 -0.115 1.00 59.44 94 ILE A N 1
ATOM 688 C CA . ILE A 1 94 ? 8.792 3.533 -0.243 1.00 59.44 94 ILE A CA 1
ATOM 689 C C . ILE A 1 94 ? 7.529 2.851 -0.768 1.00 59.44 94 ILE A C 1
ATOM 691 O O . ILE A 1 94 ? 6.474 3.028 -0.169 1.00 59.44 94 ILE A O 1
ATOM 695 N N . ALA A 1 95 ? 7.623 1.983 -1.781 1.00 56.53 95 ALA A N 1
ATOM 696 C CA . ALA A 1 95 ? 6.462 1.233 -2.264 1.00 56.53 95 ALA A CA 1
ATOM 697 C C . ALA A 1 95 ? 5.846 0.327 -1.177 1.00 56.53 95 ALA A C 1
ATOM 699 O O . ALA A 1 95 ? 4.623 0.263 -1.052 1.00 56.53 95 ALA A O 1
ATOM 700 N N . ASP A 1 96 ? 6.666 -0.350 -0.367 1.00 62.31 96 ASP A N 1
ATOM 701 C CA . ASP A 1 96 ? 6.189 -1.193 0.739 1.00 62.31 96 ASP A CA 1
ATOM 702 C C . ASP A 1 96 ? 5.603 -0.358 1.891 1.00 62.31 96 ASP A C 1
ATOM 704 O O . ASP A 1 96 ? 4.516 -0.642 2.396 1.00 62.31 96 ASP A O 1
ATOM 708 N N . GLN A 1 97 ? 6.279 0.722 2.283 1.00 57.88 97 GLN A N 1
ATOM 709 C CA . GLN A 1 97 ? 5.844 1.587 3.376 1.00 57.88 97 GLN A CA 1
ATOM 710 C C . GLN A 1 97 ? 4.592 2.394 3.007 1.00 57.88 97 GLN A C 1
ATOM 712 O O . GLN A 1 97 ? 3.698 2.538 3.837 1.00 57.88 97 GLN A O 1
ATOM 717 N N . PHE A 1 98 ? 4.489 2.878 1.769 1.00 47.88 98 PHE A N 1
ATOM 718 C CA . PHE A 1 98 ? 3.320 3.584 1.249 1.00 47.88 98 PHE A CA 1
ATOM 719 C C . PHE A 1 98 ? 2.156 2.629 0.978 1.00 47.88 98 PHE A C 1
ATOM 721 O O . PHE A 1 98 ? 1.021 2.935 1.337 1.00 47.88 98 PHE A O 1
ATOM 728 N N . GLY A 1 99 ? 2.429 1.426 0.462 1.00 52.81 99 GLY A N 1
ATOM 729 C CA . GLY A 1 99 ? 1.433 0.362 0.356 1.00 52.81 99 GLY A CA 1
ATOM 730 C C . GLY A 1 99 ? 0.832 0.012 1.719 1.00 52.81 99 GLY A C 1
ATOM 731 O O . GLY A 1 99 ? -0.386 -0.061 1.866 1.00 52.81 99 GLY A O 1
ATOM 732 N N . ASN A 1 100 ? 1.672 -0.091 2.749 1.00 55.31 100 ASN A N 1
ATOM 733 C CA . ASN A 1 100 ? 1.227 -0.262 4.130 1.00 55.31 100 ASN A CA 1
ATOM 734 C C . ASN A 1 100 ? 0.589 1.003 4.728 1.00 55.31 100 ASN A C 1
ATOM 736 O O . ASN A 1 100 ? -0.170 0.895 5.680 1.00 55.31 100 ASN A O 1
ATOM 740 N N . LEU A 1 101 ? 0.847 2.201 4.211 1.00 56.81 101 LEU A N 1
ATOM 741 C CA . LEU A 1 101 ? 0.193 3.422 4.689 1.00 56.81 101 LEU A CA 1
ATOM 742 C C . LEU A 1 101 ? -1.216 3.583 4.101 1.00 56.81 101 LEU A C 1
ATOM 744 O O . LEU A 1 101 ? -2.135 3.988 4.810 1.00 56.81 101 LEU A O 1
ATOM 748 N N . ILE A 1 102 ? -1.384 3.261 2.817 1.00 49.50 102 ILE A N 1
ATOM 749 C CA . ILE A 1 102 ? -2.637 3.447 2.075 1.00 49.50 102 ILE A CA 1
ATOM 750 C C . ILE A 1 102 ? -3.559 2.238 2.197 1.00 49.50 102 ILE A C 1
ATOM 752 O O . ILE A 1 102 ? -4.768 2.399 2.354 1.00 49.50 102 ILE A O 1
ATOM 756 N N . PHE A 1 103 ? -3.002 1.029 2.134 1.00 54.59 103 PHE A N 1
ATOM 757 C CA . PHE A 1 103 ? -3.767 -0.216 2.065 1.00 54.59 103 PHE A CA 1
ATOM 758 C C . PHE A 1 103 ? -3.653 -1.069 3.330 1.00 54.59 103 PHE A C 1
ATOM 760 O O . PHE A 1 103 ? -4.146 -2.203 3.338 1.00 54.59 103 PHE A O 1
ATOM 767 N N . ALA A 1 104 ? -3.043 -0.565 4.413 1.00 59.41 104 ALA A N 1
ATOM 768 C CA . ALA A 1 104 ? -3.133 -1.262 5.690 1.00 59.41 104 ALA A CA 1
ATOM 769 C C . ALA A 1 104 ? -4.596 -1.374 6.095 1.00 59.41 104 ALA A C 1
ATOM 771 O O . ALA A 1 104 ? -5.273 -0.383 6.384 1.00 59.41 104 ALA A O 1
ATOM 772 N N . LYS A 1 105 ? -5.060 -2.620 6.181 1.00 60.28 105 LYS A N 1
ATOM 773 C CA . LYS A 1 105 ? -6.312 -2.901 6.864 1.00 60.28 105 LYS A CA 1
ATOM 774 C C . LYS A 1 105 ? -6.210 -2.383 8.304 1.00 60.28 105 LYS A C 1
ATOM 776 O O . LYS A 1 105 ? -5.158 -2.540 8.937 1.00 60.28 105 LYS A O 1
ATOM 781 N N . PRO A 1 106 ? -7.280 -1.772 8.831 1.00 64.00 106 PRO A N 1
ATOM 782 C CA . PRO A 1 106 ? -7.318 -1.334 10.217 1.00 64.00 106 PRO A CA 1
ATOM 783 C C . PRO A 1 106 ? -7.039 -2.523 11.137 1.00 64.00 106 PRO A C 1
ATOM 785 O O . PRO A 1 106 ? -7.416 -3.662 10.850 1.00 64.00 106 PRO A O 1
ATOM 788 N N . LYS A 1 107 ? -6.333 -2.268 12.244 1.00 66.75 107 LYS A N 1
ATOM 789 C CA . LYS A 1 107 ? -5.997 -3.323 13.205 1.00 66.75 107 LYS A CA 1
ATOM 790 C C . LYS A 1 107 ? -7.293 -3.985 13.703 1.00 66.75 107 LYS A C 1
ATOM 792 O O . LYS A 1 107 ? -8.184 -3.254 14.151 1.00 66.75 107 LYS A O 1
ATOM 797 N N . PRO A 1 108 ? -7.393 -5.328 13.683 1.00 64.75 108 PRO A N 1
ATOM 798 C CA . PRO A 1 108 ? -8.528 -6.036 14.266 1.00 64.75 108 PRO A CA 1
ATOM 799 C C . PRO A 1 108 ? -8.730 -5.612 15.725 1.00 64.75 108 PRO A C 1
ATOM 801 O O . PRO A 1 108 ? -7.758 -5.519 16.478 1.00 64.75 108 PRO A O 1
ATOM 804 N N . GLY A 1 109 ? -9.970 -5.308 16.108 1.00 70.81 109 GLY A N 1
ATOM 805 C CA . GLY A 1 109 ? -10.311 -4.863 17.464 1.00 70.81 109 GLY A CA 1
ATOM 806 C C . GLY A 1 109 ? -10.043 -3.381 17.763 1.00 70.81 109 GLY A C 1
ATOM 807 O O . GLY A 1 109 ? -10.197 -2.956 18.908 1.00 70.81 109 GLY A O 1
ATOM 808 N N . SER A 1 110 ? -9.654 -2.574 16.770 1.00 81.06 110 SER A N 1
ATOM 809 C CA . SER A 1 110 ? -9.564 -1.117 16.931 1.00 81.06 110 SER A CA 1
ATOM 810 C C . SER A 1 110 ? -10.925 -0.434 16.757 1.00 81.06 110 SER A C 1
ATOM 812 O O . SER A 1 110 ? -11.788 -0.912 16.024 1.00 81.06 110 SER A O 1
ATOM 814 N N . LYS A 1 111 ? -11.116 0.698 17.446 1.00 86.00 111 LYS A N 1
ATOM 815 C CA . LYS A 1 111 ? -12.329 1.515 17.325 1.00 86.00 111 LYS A CA 1
ATOM 816 C C . LYS A 1 111 ? -12.476 2.026 15.878 1.00 86.00 111 LYS A C 1
ATOM 818 O O . LYS A 1 111 ? -11.520 2.623 15.378 1.00 86.00 111 LYS A O 1
ATOM 823 N N . PRO A 1 112 ? -13.640 1.842 15.231 1.00 86.25 112 PRO A N 1
ATOM 824 C CA . PRO A 1 112 ? -13.853 2.232 13.846 1.00 86.25 112 PRO A CA 1
ATOM 825 C C . PRO A 1 112 ? -13.885 3.754 13.665 1.00 86.25 112 PRO A C 1
ATOM 827 O O . PRO A 1 112 ? -14.201 4.523 14.583 1.00 86.25 112 PRO A O 1
ATOM 830 N N . LYS A 1 113 ? -13.558 4.188 12.448 1.00 84.38 113 LYS A N 1
ATOM 831 C CA . LYS A 1 113 ? -13.627 5.578 11.993 1.00 84.38 113 LYS A CA 1
ATOM 832 C C . LYS A 1 113 ? -15.087 6.025 11.908 1.00 84.38 113 LYS A C 1
ATOM 834 O O . LYS A 1 113 ? -15.971 5.237 11.603 1.00 84.38 113 LYS A O 1
ATOM 839 N N . GLY A 1 114 ? -15.358 7.294 12.213 1.00 84.19 114 GLY A N 1
ATOM 840 C CA . GLY A 1 114 ? -16.727 7.834 12.197 1.00 84.19 114 GLY A CA 1
ATOM 841 C C . GLY A 1 114 ? -17.609 7.382 13.367 1.00 84.19 114 GLY A C 1
ATOM 842 O O . GLY A 1 114 ? -18.801 7.672 13.388 1.00 84.19 114 GLY A O 1
ATOM 843 N N . CYS A 1 115 ? -17.039 6.701 14.364 1.00 84.31 115 CYS A N 1
ATOM 844 C CA . CYS A 1 115 ? -17.775 6.285 15.550 1.00 84.31 115 CYS A CA 1
ATOM 845 C C . CYS A 1 115 ? -18.305 7.511 16.331 1.00 84.31 115 CYS A C 1
ATOM 847 O O . CYS A 1 115 ? -17.517 8.421 16.614 1.00 84.31 115 CYS A O 1
ATOM 849 N N . PRO A 1 116 ? -19.591 7.532 16.742 1.00 87.38 116 PRO A N 1
ATOM 850 C CA . PRO A 1 116 ? -20.174 8.659 17.468 1.00 87.38 116 PRO A CA 1
ATOM 851 C C . PRO A 1 116 ? -19.378 9.051 18.720 1.00 87.38 116 PRO A C 1
ATOM 853 O O . PRO A 1 116 ? -18.876 8.197 19.468 1.00 87.38 116 PRO A O 1
ATOM 856 N N . THR A 1 117 ? -19.271 10.355 18.975 1.00 85.94 117 THR A N 1
ATOM 857 C CA . THR A 1 117 ? -18.577 10.889 20.153 1.00 85.94 117 THR A CA 1
ATOM 858 C C . THR A 1 117 ? -19.222 10.359 21.431 1.00 85.94 117 THR A C 1
ATOM 860 O O . THR A 1 117 ? -20.438 10.390 21.578 1.00 85.94 117 THR A O 1
ATOM 863 N N . GLY A 1 118 ? -18.409 9.854 22.362 1.00 84.44 118 GLY A N 1
ATOM 864 C CA . GLY A 1 118 ? -18.893 9.258 23.612 1.00 84.44 118 GLY A CA 1
ATOM 865 C C . GLY A 1 118 ? -19.229 7.765 23.537 1.00 84.44 118 GLY A C 1
ATOM 866 O O . GLY A 1 118 ? -19.579 7.194 24.565 1.00 84.44 118 GLY A O 1
ATOM 867 N N . THR A 1 119 ? -19.071 7.116 22.375 1.00 86.69 119 THR A N 1
ATOM 868 C CA . THR A 1 119 ? -19.219 5.653 22.263 1.00 86.69 119 THR A CA 1
ATOM 869 C C . THR A 1 119 ? -18.175 4.946 23.119 1.00 86.69 119 THR A C 1
ATOM 871 O O . THR A 1 119 ? -16.965 5.146 22.915 1.00 86.69 119 THR A O 1
ATOM 874 N N . LYS A 1 120 ? -18.654 4.118 24.049 1.00 90.25 120 LYS A N 1
ATOM 875 C CA . LYS A 1 120 ? -17.829 3.304 24.944 1.00 90.25 120 LYS A CA 1
ATOM 876 C C . LYS A 1 120 ? -17.723 1.878 24.402 1.00 90.25 120 LYS A C 1
ATOM 878 O O . LYS A 1 120 ? -18.698 1.391 23.830 1.00 90.25 120 LYS A O 1
ATOM 883 N N . PRO A 1 121 ? -16.570 1.206 24.567 1.00 89.06 121 PRO A N 1
ATOM 884 C CA . PRO A 1 121 ? -16.469 -0.227 24.313 1.00 89.06 121 PRO A CA 1
ATOM 885 C C . PRO A 1 121 ? -17.507 -0.975 25.143 1.00 89.06 121 PRO A C 1
ATOM 887 O O . PRO A 1 121 ? -17.755 -0.587 26.286 1.00 89.06 121 PRO A O 1
ATOM 890 N N . ILE A 1 122 ? -18.074 -2.040 24.582 1.00 86.31 122 ILE A N 1
ATOM 891 C CA . ILE A 1 122 ? -19.140 -2.810 25.231 1.00 86.31 122 ILE A CA 1
ATOM 892 C C . ILE A 1 122 ? -18.729 -3.334 26.623 1.00 86.31 122 ILE A C 1
ATOM 894 O O . ILE A 1 122 ? -19.524 -3.297 27.554 1.00 86.31 122 ILE A O 1
ATOM 898 N N . ASP A 1 123 ? -17.446 -3.665 26.806 1.00 84.00 123 ASP A N 1
ATOM 899 C CA . ASP A 1 123 ? -16.873 -4.145 28.075 1.00 84.00 123 ASP A CA 1
ATOM 900 C C . ASP A 1 123 ? -16.814 -3.078 29.188 1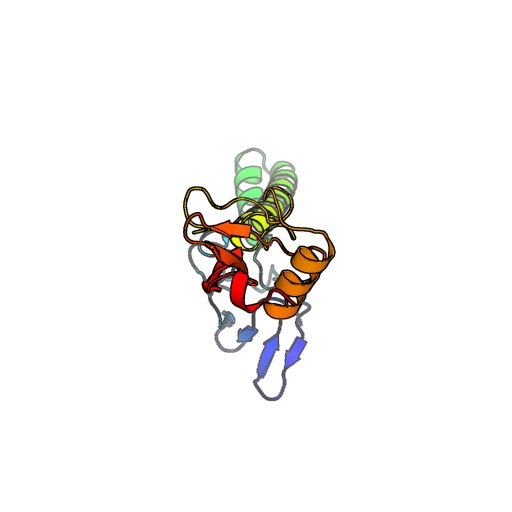.00 84.00 123 ASP A C 1
ATOM 902 O O . ASP A 1 123 ? -16.589 -3.392 30.355 1.00 84.00 123 ASP A O 1
ATOM 906 N N . GLN A 1 124 ? -16.949 -1.794 28.841 1.00 86.12 124 GLN A N 1
ATOM 907 C CA . GLN A 1 124 ? -16.855 -0.666 29.780 1.00 86.12 124 GLN A CA 1
ATOM 908 C C . GLN A 1 124 ? -18.226 -0.096 30.153 1.00 86.12 124 GLN A C 1
ATOM 910 O O . GLN A 1 124 ? -18.316 0.998 30.726 1.00 86.12 124 GLN A O 1
ATOM 915 N N . ILE A 1 125 ? -19.299 -0.796 29.791 1.00 83.88 125 ILE A N 1
ATOM 916 C CA . ILE A 1 125 ? -20.663 -0.344 30.024 1.00 83.88 125 ILE A CA 1
ATOM 917 C C . ILE A 1 125 ? -21.142 -0.910 31.356 1.00 83.88 125 ILE A C 1
ATOM 919 O O . ILE A 1 125 ? -21.255 -2.124 31.509 1.00 83.88 125 ILE A O 1
ATOM 923 N N . PRO A 1 126 ? -21.409 -0.048 32.350 1.00 83.50 126 PRO A N 1
ATOM 924 C CA . PRO A 1 126 ? -21.896 -0.510 33.637 1.00 83.50 126 PRO A CA 1
ATOM 925 C C . PRO A 1 126 ? -23.302 -1.098 33.481 1.00 83.50 126 PRO A C 1
ATOM 927 O O . PRO A 1 126 ? -24.186 -0.446 32.926 1.00 83.50 126 PRO A O 1
ATOM 930 N N . GLY A 1 127 ? -23.502 -2.304 34.013 1.00 81.75 127 GLY A N 1
ATOM 931 C CA . GLY A 1 127 ? -24.802 -2.982 34.028 1.00 81.75 127 GLY A CA 1
ATOM 932 C C . GLY A 1 127 ? -25.045 -3.961 32.882 1.00 81.75 127 GLY A C 1
ATOM 933 O O . GLY A 1 127 ? -26.130 -4.523 32.838 1.00 81.75 127 GLY A O 1
ATOM 934 N N . LEU A 1 128 ? -24.065 -4.171 31.998 1.00 83.62 128 LEU A N 1
ATOM 935 C CA . LEU A 1 128 ? -24.110 -5.212 30.976 1.00 83.62 128 LEU A CA 1
ATOM 936 C C . LEU A 1 128 ? -23.339 -6.435 31.483 1.00 83.62 128 LEU A C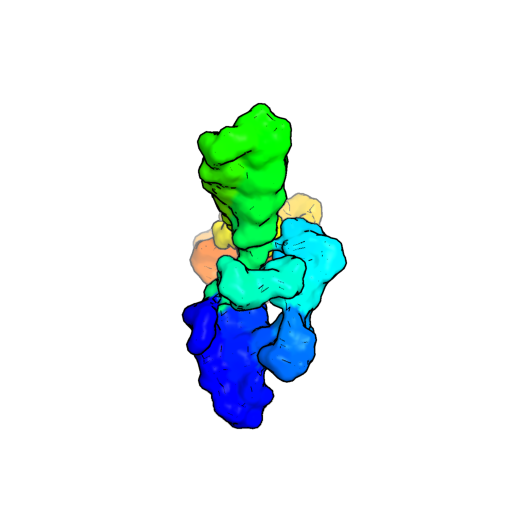 1
ATOM 938 O O . LEU A 1 128 ? -22.161 -6.308 31.839 1.00 83.62 128 LEU A O 1
ATOM 942 N N . ASP A 1 129 ? -23.998 -7.587 31.583 1.00 87.56 129 ASP A N 1
ATOM 943 C CA . ASP A 1 129 ? -23.324 -8.812 32.004 1.00 87.56 129 ASP A CA 1
ATOM 944 C C . ASP A 1 129 ? -22.578 -9.482 30.834 1.00 87.56 129 ASP A C 1
ATOM 946 O O . ASP A 1 129 ? -22.579 -9.016 29.692 1.00 87.56 129 ASP A O 1
ATOM 950 N N . LYS A 1 130 ? -21.849 -10.564 31.117 1.00 86.75 130 LYS A N 1
ATOM 951 C CA . LYS A 1 130 ? -21.063 -11.245 30.082 1.00 86.75 130 LYS A CA 1
ATOM 952 C C . LYS A 1 130 ? -21.953 -11.934 29.040 1.00 86.75 130 LYS A C 1
ATOM 954 O O . LYS A 1 130 ? -21.506 -12.077 27.901 1.00 86.75 130 LYS A O 1
ATOM 959 N N . ASP A 1 131 ? -23.147 -12.370 29.412 1.00 87.50 131 ASP A N 1
ATOM 960 C CA . ASP A 1 131 ? -24.072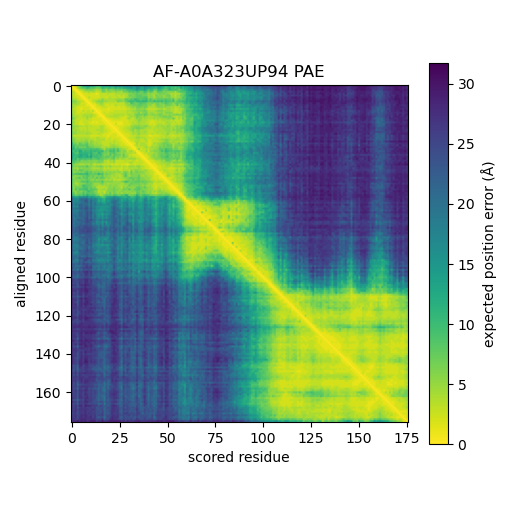 -13.076 28.529 1.00 87.50 131 ASP A CA 1
ATOM 961 C C . ASP A 1 131 ? -24.779 -12.072 27.603 1.00 87.50 131 ASP A C 1
ATOM 963 O O . ASP A 1 131 ? -24.838 -12.301 26.397 1.00 87.50 131 ASP A O 1
ATOM 967 N N . ASP A 1 132 ? -25.145 -10.897 28.117 1.00 88.19 132 ASP A N 1
ATOM 968 C CA . ASP A 1 132 ? -25.626 -9.735 27.366 1.00 88.19 132 ASP A CA 1
ATOM 969 C C . ASP A 1 132 ? -24.603 -9.278 26.313 1.00 88.19 132 ASP A C 1
ATOM 971 O O . ASP A 1 132 ? -24.945 -9.008 25.160 1.00 88.19 132 ASP A O 1
ATOM 975 N N . VAL A 1 133 ? -23.316 -9.214 26.686 1.00 87.75 133 VAL A N 1
ATOM 976 C CA . VAL A 1 133 ? -22.224 -8.866 25.758 1.00 87.75 133 VAL A CA 1
ATOM 977 C C . VAL A 1 133 ? -22.123 -9.886 24.620 1.00 87.75 133 VAL A C 1
ATOM 979 O O . VAL A 1 133 ? -21.904 -9.489 23.473 1.00 87.75 133 VAL A O 1
ATOM 982 N N . HIS A 1 134 ? -22.268 -11.184 24.913 1.00 87.62 134 HIS A N 1
ATOM 983 C CA . HIS A 1 134 ? -22.270 -12.221 23.875 1.00 87.62 134 HIS A CA 1
ATOM 984 C C . HIS A 1 134 ? -23.520 -12.131 23.002 1.00 87.62 134 HIS A C 1
ATOM 986 O O . HIS A 1 134 ? -23.378 -12.146 21.785 1.00 87.62 134 HIS A O 1
ATOM 992 N N . GLY A 1 135 ? -24.705 -11.942 23.590 1.00 87.44 135 GLY A N 1
ATOM 993 C CA . GLY A 1 135 ? -25.960 -11.780 22.852 1.00 87.44 135 GLY A CA 1
ATOM 994 C C . GLY A 1 135 ? -25.914 -10.610 21.871 1.00 87.44 135 GLY A C 1
ATOM 995 O O . GLY A 1 135 ? -26.248 -10.767 20.698 1.00 87.44 135 GLY A O 1
ATOM 996 N N . ILE A 1 136 ? -25.379 -9.464 22.305 1.00 88.69 136 ILE A N 1
ATOM 997 C CA . ILE A 1 136 ? -25.181 -8.302 21.433 1.00 88.69 136 ILE A CA 1
ATOM 998 C C . ILE A 1 136 ? -24.181 -8.609 20.316 1.00 88.69 136 ILE A C 1
ATOM 1000 O O . ILE A 1 136 ? -24.451 -8.281 19.162 1.00 88.69 136 ILE A O 1
ATOM 1004 N N . LYS A 1 137 ? -23.035 -9.236 20.622 1.00 89.25 137 LYS A N 1
ATOM 1005 C CA . LYS A 1 137 ? -22.029 -9.575 19.601 1.00 89.25 137 LYS A CA 1
ATOM 1006 C C . LYS A 1 137 ? -22.554 -10.576 18.575 1.00 89.25 137 LYS A C 1
ATOM 1008 O O . LYS A 1 137 ? -22.370 -10.350 17.381 1.00 89.25 137 LYS A O 1
ATOM 1013 N N . ASP A 1 138 ? -23.234 -11.621 19.024 1.00 90.50 138 ASP A N 1
ATOM 1014 C CA . ASP A 1 138 ? -23.827 -12.638 18.158 1.00 90.50 138 ASP A CA 1
ATOM 1015 C C . ASP A 1 138 ? -24.956 -12.039 17.308 1.00 90.50 138 ASP A C 1
ATOM 1017 O O . ASP A 1 138 ? -25.036 -12.304 16.108 1.00 90.50 138 ASP A O 1
ATOM 1021 N N . GLY A 1 139 ? -25.772 -11.158 17.897 1.00 88.12 139 GLY A N 1
ATOM 1022 C CA . GLY A 1 139 ? -26.872 -10.469 17.227 1.00 88.12 139 GLY A CA 1
ATOM 1023 C C . GLY A 1 139 ? -26.433 -9.540 16.092 1.00 88.12 139 GLY A C 1
ATOM 1024 O O . GLY A 1 139 ? -27.089 -9.493 15.052 1.00 88.12 139 GLY A O 1
ATOM 1025 N N . VAL A 1 140 ? -25.297 -8.853 16.248 1.00 87.81 140 VAL A N 1
ATOM 1026 C CA . VAL A 1 140 ? -24.714 -7.999 15.191 1.00 87.81 140 VAL A CA 1
ATOM 1027 C C . VAL A 1 140 ? -23.701 -8.732 14.301 1.00 87.81 140 VAL A C 1
ATOM 1029 O O . VAL A 1 140 ? -23.123 -8.129 13.396 1.00 87.81 140 VAL A O 1
ATOM 1032 N N . GLY A 1 141 ? -23.456 -10.023 14.552 1.00 88.00 141 GLY A N 1
ATOM 1033 C CA . GLY A 1 141 ? -22.493 -10.839 13.808 1.00 88.00 141 GLY A CA 1
ATOM 1034 C C . GLY A 1 141 ? -21.025 -10.440 14.014 1.00 88.00 141 GLY A C 1
ATOM 1035 O O . GLY A 1 141 ? -20.197 -10.690 13.137 1.00 88.00 141 GLY A O 1
ATOM 1036 N N . ALA A 1 142 ? -20.690 -9.807 15.141 1.00 85.81 142 ALA A N 1
ATOM 1037 C CA . ALA A 1 142 ? -19.323 -9.424 15.477 1.00 85.81 142 ALA A CA 1
ATOM 1038 C C . ALA A 1 142 ? -18.542 -10.618 16.041 1.00 85.81 142 ALA A C 1
ATOM 1040 O O . ALA A 1 142 ? -18.951 -11.265 17.004 1.00 85.81 142 ALA A O 1
ATOM 1041 N N . GLY A 1 143 ? -17.365 -10.890 15.479 1.00 83.62 143 GLY A N 1
ATOM 1042 C CA . GLY A 1 143 ? -16.479 -11.932 15.969 1.00 83.62 143 GLY A CA 1
ATOM 1043 C C . GLY A 1 143 ? -15.853 -11.601 17.335 1.00 83.62 143 GLY A C 1
ATOM 1044 O O . GLY A 1 143 ? -15.843 -10.452 17.785 1.00 83.62 143 GLY A O 1
ATOM 1045 N N . PRO A 1 144 ? -15.207 -12.581 17.997 1.00 80.94 144 PRO A N 1
ATOM 1046 C CA . PRO A 1 144 ? -14.619 -12.390 19.329 1.00 80.94 144 PRO A CA 1
ATOM 1047 C C . PRO A 1 144 ? -13.563 -11.278 19.402 1.00 80.94 144 PRO A C 1
ATOM 1049 O O . PRO A 1 144 ? -13.353 -10.683 20.458 1.00 80.94 144 PRO A O 1
ATOM 1052 N N . ARG A 1 145 ? -12.879 -11.021 18.279 1.00 80.44 145 ARG A N 1
ATOM 1053 C CA . ARG A 1 145 ? -11.824 -10.007 18.136 1.00 80.44 145 ARG A CA 1
ATOM 1054 C C . ARG A 1 145 ? -12.311 -8.704 17.512 1.00 80.44 145 ARG A C 1
ATOM 1056 O O . ARG A 1 145 ? -11.519 -7.768 17.412 1.00 80.44 145 ARG A O 1
ATOM 1063 N N . ASP A 1 146 ? -13.566 -8.651 17.089 1.00 86.00 146 ASP A N 1
ATOM 1064 C CA . ASP A 1 146 ? -14.115 -7.454 16.482 1.00 86.00 146 ASP A CA 1
ATOM 1065 C C . ASP A 1 146 ? -14.459 -6.444 17.568 1.00 86.00 146 ASP A C 1
ATOM 1067 O O . ASP A 1 146 ? -14.856 -6.782 18.690 1.00 86.00 146 ASP A O 1
ATOM 1071 N N . TRP A 1 147 ? -14.228 -5.179 17.239 1.00 87.62 147 TRP A N 1
ATOM 1072 C CA . TRP A 1 147 ? -14.554 -4.095 18.139 1.00 87.62 147 TRP A CA 1
ATOM 1073 C C . TRP A 1 147 ? -16.061 -3.844 18.097 1.00 87.62 147 TRP A C 1
ATOM 1075 O O . TRP A 1 147 ? -16.638 -3.657 17.024 1.00 87.62 147 TRP A O 1
ATOM 1085 N N . THR A 1 148 ? -16.672 -3.779 19.276 1.00 90.44 148 THR A N 1
ATOM 1086 C CA . THR A 1 148 ? -18.083 -3.431 19.461 1.00 90.44 148 THR A CA 1
ATOM 1087 C C . THR A 1 148 ? -18.176 -2.381 20.559 1.00 90.44 148 THR A C 1
ATOM 1089 O O . THR A 1 148 ? -17.537 -2.497 21.611 1.00 90.44 148 THR A O 1
ATOM 1092 N N . GLY A 1 149 ? -18.972 -1.346 20.329 1.00 91.12 149 GLY A N 1
ATOM 1093 C CA . GLY A 1 149 ? -19.247 -0.311 21.315 1.00 91.12 149 GLY A CA 1
ATOM 1094 C C . GLY A 1 149 ? -20.710 0.088 21.311 1.00 91.12 149 GLY A C 1
ATOM 1095 O O . GLY A 1 149 ? -21.435 -0.217 20.372 1.00 91.12 149 GLY A O 1
ATOM 1096 N N . ILE A 1 150 ? -21.136 0.788 22.359 1.00 91.81 150 ILE A N 1
ATOM 1097 C CA . ILE A 1 150 ? -22.483 1.358 22.439 1.00 91.81 150 ILE A CA 1
ATOM 1098 C C . ILE A 1 150 ? -22.361 2.875 22.506 1.00 91.81 150 ILE A C 1
ATOM 1100 O O . ILE A 1 150 ? -21.591 3.433 23.302 1.00 91.81 150 ILE A O 1
ATOM 1104 N N . ALA A 1 151 ? -23.068 3.539 21.600 1.00 90.94 151 ALA A N 1
ATOM 1105 C CA . ALA A 1 151 ? -23.116 4.985 21.499 1.00 90.94 151 ALA A CA 1
ATOM 1106 C C . ALA A 1 151 ? -23.972 5.582 22.636 1.00 90.94 151 ALA A C 1
ATOM 1108 O O . ALA A 1 151 ? -24.780 4.881 23.244 1.00 90.94 151 ALA A O 1
ATOM 1109 N N . PRO A 1 152 ? -23.834 6.883 22.958 1.00 88.25 152 PRO A N 1
ATOM 1110 C CA . PRO A 1 152 ? -24.596 7.503 24.049 1.00 88.25 152 PRO A CA 1
ATOM 1111 C C . PRO A 1 152 ? -26.120 7.441 23.882 1.00 88.25 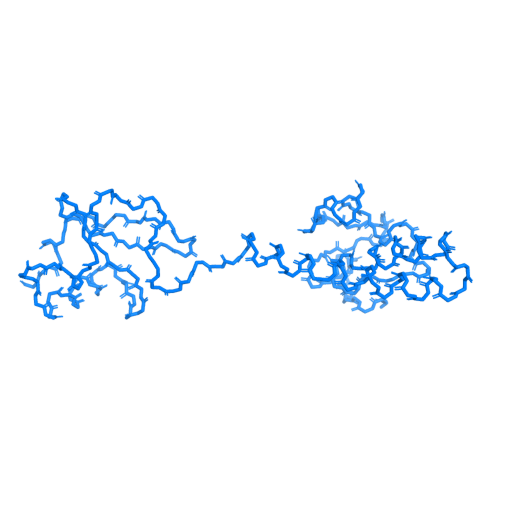152 PRO A C 1
ATOM 1113 O O . PRO A 1 152 ? -26.846 7.541 24.866 1.00 88.25 152 PRO A O 1
ATOM 1116 N N . ASN A 1 153 ? -26.601 7.287 22.647 1.00 88.62 153 ASN A N 1
ATOM 1117 C CA . ASN A 1 153 ? -28.014 7.101 22.324 1.00 88.62 153 ASN A CA 1
ATOM 1118 C C . ASN A 1 153 ? -28.513 5.661 22.557 1.00 88.62 153 ASN A C 1
ATOM 1120 O O . ASN A 1 153 ? -29.710 5.421 22.443 1.00 88.62 153 ASN A O 1
ATOM 1124 N N . GLY A 1 154 ? -27.625 4.726 22.909 1.00 87.81 154 GLY A N 1
ATOM 1125 C CA . GLY A 1 154 ? -27.948 3.315 23.102 1.00 87.81 154 GLY A CA 1
ATOM 1126 C C . GLY A 1 154 ? -27.798 2.459 21.845 1.00 87.81 154 GLY A C 1
ATOM 1127 O O . GLY A 1 154 ? -28.168 1.291 21.885 1.00 87.81 154 GLY A O 1
ATOM 1128 N N . ASP A 1 155 ? -27.249 2.984 20.753 1.00 93.12 155 ASP A N 1
ATOM 1129 C CA . ASP A 1 155 ? -27.056 2.189 19.541 1.00 93.12 155 ASP A CA 1
ATOM 1130 C C . ASP A 1 155 ? -25.770 1.360 19.591 1.00 93.12 155 ASP A C 1
ATOM 1132 O O . ASP A 1 155 ? -24.731 1.834 20.060 1.00 93.12 155 ASP A O 1
ATOM 1136 N N . VAL A 1 156 ? -25.821 0.138 19.063 1.00 92.44 156 VAL A N 1
ATOM 1137 C CA . VAL A 1 156 ? -24.662 -0.742 18.908 1.00 92.44 156 VAL A CA 1
ATOM 1138 C C . VAL A 1 156 ? -23.891 -0.350 17.657 1.00 92.44 156 VAL A C 1
ATOM 1140 O O . VAL A 1 156 ? -24.437 -0.289 16.555 1.00 92.44 156 VAL A O 1
ATOM 1143 N N . ILE A 1 157 ? -22.596 -0.112 17.834 1.00 93.25 157 ILE A N 1
ATOM 1144 C CA . ILE A 1 157 ? -21.669 0.283 16.781 1.00 93.25 157 ILE A CA 1
ATOM 1145 C C . ILE A 1 157 ? -20.596 -0.795 16.612 1.00 93.25 157 ILE A C 1
ATOM 1147 O O . ILE A 1 157 ? -19.923 -1.164 17.579 1.00 93.25 157 ILE A O 1
ATOM 1151 N N . THR A 1 158 ? -20.380 -1.247 15.378 1.00 90.88 158 THR A N 1
ATOM 1152 C CA . THR A 1 158 ? -19.251 -2.117 14.997 1.00 90.88 158 THR A CA 1
ATOM 1153 C C . THR A 1 158 ? -18.423 -1.476 13.885 1.00 90.88 158 THR A C 1
ATOM 1155 O O . THR A 1 158 ? -18.776 -0.412 13.378 1.00 90.88 158 THR A O 1
ATOM 1158 N N . GLY A 1 159 ? -17.293 -2.088 13.525 1.00 87.38 159 GLY A N 1
ATOM 1159 C CA . GLY A 1 159 ? -16.531 -1.722 12.328 1.00 87.38 159 GLY A CA 1
ATOM 1160 C C . GLY A 1 159 ? -16.850 -2.632 11.142 1.00 87.38 159 GLY A C 1
ATOM 1161 O O . GLY A 1 159 ? -17.100 -3.821 11.340 1.00 87.38 159 GLY A O 1
ATOM 1162 N N . ASP A 1 160 ? -16.811 -2.095 9.924 1.00 83.44 160 ASP A N 1
ATOM 1163 C CA . ASP A 1 160 ? -16.810 -2.889 8.692 1.00 83.44 160 ASP A CA 1
ATOM 1164 C C . ASP A 1 160 ? -15.384 -3.343 8.292 1.00 83.44 160 ASP A C 1
ATOM 1166 O O . ASP A 1 160 ? -14.391 -3.061 8.970 1.00 83.44 160 ASP A O 1
ATOM 1170 N N . GLY A 1 161 ? -15.259 -4.039 7.156 1.00 74.44 161 GLY A N 1
ATOM 1171 C CA . GLY A 1 161 ? -13.966 -4.497 6.628 1.00 74.44 161 GLY A CA 1
ATOM 1172 C C . GLY A 1 161 ? -13.001 -3.378 6.199 1.00 74.44 161 GLY A C 1
ATOM 1173 O O . GLY A 1 161 ? -11.812 -3.653 6.009 1.00 74.44 161 GLY A O 1
ATOM 1174 N N . ASN A 1 162 ? -13.491 -2.141 6.070 1.00 72.75 162 ASN A N 1
ATOM 1175 C CA . ASN A 1 162 ? -12.715 -0.937 5.764 1.00 72.75 162 ASN A CA 1
ATOM 1176 C C . ASN A 1 162 ? -12.357 -0.138 7.035 1.00 72.75 162 ASN A C 1
ATOM 1178 O O . ASN A 1 162 ? -11.505 0.754 6.994 1.00 72.75 162 ASN A O 1
ATOM 1182 N N . GLY A 1 163 ? -12.943 -0.507 8.180 1.00 78.50 163 GLY A N 1
ATOM 1183 C CA . GLY A 1 163 ? -12.772 0.143 9.477 1.00 78.50 163 GLY A CA 1
ATOM 1184 C C . GLY A 1 163 ? -13.703 1.316 9.717 1.00 78.50 163 GLY A C 1
ATOM 1185 O O . GLY A 1 163 ? -13.408 2.117 10.603 1.00 78.50 163 GLY A O 1
ATOM 1186 N N . ASP A 1 164 ? -14.780 1.437 8.952 1.00 85.81 164 ASP A N 1
ATOM 1187 C CA . ASP A 1 164 ? -15.795 2.466 9.127 1.00 85.81 164 ASP A CA 1
ATOM 1188 C C . ASP A 1 164 ? -16.886 1.987 10.091 1.00 85.81 164 ASP A C 1
ATOM 1190 O O . ASP A 1 164 ? -17.166 0.792 10.208 1.00 85.81 164 ASP A O 1
ATOM 1194 N N . ALA A 1 165 ? -17.462 2.920 10.850 1.00 89.00 165 ALA A N 1
ATOM 1195 C CA . ALA A 1 165 ? -18.464 2.613 11.861 1.00 89.00 165 ALA A CA 1
ATOM 1196 C C . ALA A 1 165 ? -19.811 2.253 11.221 1.00 89.00 165 ALA A C 1
ATOM 1198 O O . ALA A 1 165 ? -20.349 3.006 10.411 1.00 89.00 165 ALA A O 1
ATOM 1199 N N . VAL A 1 166 ? -20.389 1.138 11.660 1.00 91.25 166 VAL A N 1
ATOM 1200 C CA . VAL A 1 166 ? -21.712 0.653 11.262 1.00 91.25 166 VAL A CA 1
ATOM 1201 C C . VAL A 1 166 ? -22.631 0.700 12.474 1.00 91.25 166 VAL A C 1
ATOM 1203 O O . VAL A 1 166 ? -22.261 0.222 13.545 1.00 91.25 166 VAL A O 1
ATOM 1206 N N . ASN A 1 167 ? -23.814 1.293 12.309 1.00 92.44 167 ASN A N 1
ATOM 1207 C CA . ASN A 1 167 ? -24.845 1.364 13.341 1.00 92.44 167 ASN A CA 1
ATOM 1208 C C . ASN A 1 167 ? -25.867 0.234 13.134 1.00 92.44 167 ASN A C 1
ATOM 1210 O O . ASN A 1 167 ? -26.443 0.127 12.052 1.00 92.44 167 ASN A O 1
ATOM 1214 N N . HIS A 1 168 ? -26.090 -0.574 14.171 1.00 91.00 168 HIS A N 1
ATOM 1215 C CA . HIS A 1 168 ? -27.018 -1.713 14.176 1.00 91.00 168 HIS A CA 1
ATOM 1216 C C . HIS A 1 168 ? -28.314 -1.448 14.955 1.00 91.00 168 HIS A C 1
ATOM 1218 O O . HIS A 1 168 ? -29.092 -2.368 15.192 1.00 91.00 168 HIS A O 1
ATOM 1224 N N . GLY A 1 169 ? -28.562 -0.203 15.359 1.00 91.00 169 GLY A N 1
ATOM 1225 C CA . GLY A 1 169 ? -29.716 0.173 16.172 1.00 91.00 169 GLY A CA 1
ATOM 1226 C C . GLY A 1 169 ? -29.525 -0.128 17.663 1.00 91.00 169 GLY A C 1
ATOM 1227 O O . GLY A 1 169 ? -28.397 -0.361 18.108 1.00 91.00 169 GLY A O 1
ATOM 1228 N N . PRO A 1 170 ? -30.602 -0.087 18.462 1.00 92.06 170 PRO A N 1
ATOM 1229 C CA . PRO A 1 170 ? -30.511 -0.073 19.916 1.00 92.06 170 PRO A CA 1
ATOM 1230 C C . PRO A 1 170 ? -30.063 -1.423 20.495 1.00 92.06 170 PRO A C 1
ATOM 1232 O O . PRO A 1 170 ? -30.561 -2.478 20.117 1.00 92.06 170 PRO A O 1
ATOM 1235 N N . TYR A 1 171 ? -29.180 -1.400 21.500 1.00 87.12 171 TYR A N 1
ATOM 1236 C CA . TYR A 1 171 ? -28.637 -2.626 22.117 1.00 87.12 171 TYR A CA 1
ATOM 1237 C C . TYR A 1 171 ? -29.691 -3.516 22.782 1.00 87.12 171 TYR A C 1
ATOM 1239 O O . TYR A 1 171 ? -29.476 -4.711 22.950 1.00 87.12 171 TYR A O 1
ATOM 1247 N N . ARG A 1 172 ? -30.832 -2.930 23.157 1.00 86.50 172 ARG A N 1
ATOM 1248 C CA . ARG A 1 172 ? -31.928 -3.612 23.856 1.00 86.50 172 ARG A CA 1
ATOM 1249 C C . ARG A 1 172 ? -32.627 -4.650 22.982 1.00 86.50 172 ARG A C 1
ATOM 1251 O O . ARG A 1 172 ? -33.229 -5.559 23.535 1.00 86.50 172 ARG A O 1
ATOM 1258 N N . ASP A 1 173 ? -32.514 -4.533 21.661 1.00 90.12 173 ASP A N 1
ATOM 1259 C CA . ASP A 1 173 ? -33.096 -5.486 20.709 1.00 90.12 173 ASP A CA 1
ATOM 1260 C C . ASP A 1 173 ? -32.309 -6.808 20.655 1.00 90.12 173 ASP A C 1
ATOM 1262 O O . ASP A 1 173 ? -32.793 -7.796 20.109 1.00 90.12 173 ASP A O 1
ATOM 1266 N N . TYR A 1 174 ? -31.104 -6.828 21.236 1.00 85.56 174 TYR A N 1
ATOM 1267 C CA . TYR A 1 174 ? -30.192 -7.973 21.245 1.00 85.56 174 TYR A CA 1
ATOM 1268 C C . TYR A 1 174 ? -30.011 -8.599 22.634 1.00 85.56 174 TYR A C 1
ATOM 1270 O O . TYR A 1 174 ? -29.217 -9.527 22.790 1.00 85.56 174 TYR A O 1
ATOM 1278 N N . LEU A 1 175 ? -30.705 -8.074 23.646 1.00 83.62 175 LEU A N 1
ATOM 1279 C CA . LEU A 1 175 ? -30.705 -8.659 24.982 1.00 83.62 175 LEU A CA 1
ATOM 1280 C C . LEU A 1 175 ? -31.671 -9.857 25.034 1.00 83.62 175 LEU A C 1
ATOM 1282 O O . LEU A 1 175 ? -32.722 -9.801 24.386 1.00 83.62 175 LEU A O 1
ATOM 1286 N N . PRO A 1 176 ? -31.324 -10.925 25.773 1.00 70.00 176 PRO A N 1
ATOM 1287 C CA . PRO A 1 176 ? -32.194 -12.082 25.979 1.00 70.00 176 PRO A CA 1
ATOM 1288 C C . PRO A 1 176 ? -33.444 -11.785 26.828 1.00 70.00 176 PRO A C 1
ATOM 1290 O O . PRO A 1 176 ? -33.448 -10.807 27.613 1.00 70.00 176 PRO A O 1
#

Radius of gyration: 25.25 Å; Cα contacts (8 Å, |Δi|>4): 292; chains: 1; bounding box: 65×29×63 Å

Foldseek 3Di:
DLLFDQDPVVRWTDAQPFIAHPVVQWTPDFAPVHCLLPPDRTHAQVVCPPVDGDRHSHRLQSLLQQQLVVLCVVPNPVRNVVRSVVRSVVSVCCCVVVCCVPVVFPDQQDQFPPPDPPWDWPVPDPPQDPVLVVLLCVVVVHDPRWTWTAHPVQWIWTADRNRHIDTPGHSVVRGD

Solvent-accessible surface area (backbone atoms only — not comparable to full-atom values): 9775 Å² total; per-residue (Å²): 107,71,80,35,50,76,40,76,93,79,64,31,34,37,37,84,68,36,47,32,36,72,89,78,58,27,39,79,51,73,39,88,65,38,67,81,54,33,92,54,39,38,55,43,60,87,76,40,68,89,87,42,73,61,49,48,47,61,59,35,62,53,26,17,48,56,20,19,54,56,17,30,76,77,35,74,67,70,22,27,58,54,16,21,52,52,15,29,51,48,36,47,49,49,53,52,53,48,46,51,68,75,65,51,69,63,64,84,49,49,84,32,47,86,54,60,84,76,47,39,51,55,92,74,44,88,92,63,51,76,65,45,53,47,35,38,29,61,67,73,67,49,53,98,59,50,36,48,25,36,30,80,90,43,29,31,35,35,51,51,94,82,28,42,47,42,80,75,46,55,49,74,82,30,49,132

Sequence (176 aa):
YAGMHHHVSSGLWLTRYRAYDSQTARWLSRDPIEEEGGVNLYGYVGGNPLSYTDPRGLNPVAGAIAGAEVGTAVFPGPGTIIGAGVGLLGGYLIADQFGNLIFAKPKPGSKPKGCPTGTKPIDQIPGLDKDDVHGIKDGVGAGPRDWTGIAPNGDVITGDGNGDAVNHGPYRDYLP

InterPro domains:
  IPR022385 Rhs repeat-associated core [TIGR03696] (1-58)
  IPR039567 FluMu protein gp42, glycine zipper domain [PF13488] (61-99)

Nearest PDB structures (foldseek):
  8qjd-assembly1_A  TM=9.299E-01  e=4.106E-03  Salmonella bongori N268-08
  8qjc-assembly1_A  TM=9.278E-01  e=4.369E-03  Salmonella bongori N268-08
  8cp6-assembly1_B  TM=9.574E-01  e=1.332E-02  Pseudomonas aeruginosa
  8qja-assembly1_A  TM=9.115E-01  e=5.535E-02  Advenella mimigardefordensis DPN7
  8qja-assembly3_C  TM=9.067E-01  e=1.094E-01  Advenella mimigardefordensis DPN7

Secondary structure (DSSP, 8-state):
-TTPEEETTTTEEE-SS-EEETTTTEESS--TTGGGG-S-TTBSGGG-TTT---SSSS-HHHHHHHHHHHHHHHSTTHHHHHHHHHHHHHHHHHHHHHHHHHSPPPPTTPPPBTPPTTPEEGGG-TT--HHHHHHHHHHTT--TTS-EEE-TTSEEEEE-TTSBEEEEEEGGGG--